Protein 2OC6 (pdb70)

Structure (mmCIF, N/CA/C/O backbone):
data_2OC6
#
_entry.id   2OC6
#
_cell.length_a   48.782
_cell.length_b   46.903
_cell.length_c   64.568
_cell.angle_alpha   90.000
_cell.angle_beta   110.050
_cell.angle_gamma   90.000
#
_symmetry.space_group_name_H-M   'P 1 2 1'
#
loop_
_entity.id
_entity.type
_entity.pdbx_description
1 polymer 'YdhG protein'
2 non-polymer 'SULFATE ION'
3 non-polymer 'ACETATE ION'
4 non-polymer GLYCEROL
5 water water
#
loop_
_atom_site.group_PDB
_atom_site.id
_atom_site.type_symbol
_atom_site.label_atom_id
_atom_site.label_alt_id
_atom_site.label_comp_id
_atom_site.label_asym_id
_atom_site.label_entity_id
_atom_site.label_seq_id
_atom_site.pdbx_PDB_ins_code
_atom_site.Cartn_x
_atom_site.Cartn_y
_atom_site.Cartn_z
_atom_site.occupancy
_atom_site.B_iso_or_equiv
_atom_site.auth_seq_id
_atom_site.auth_comp_id
_atom_site.auth_asym_id
_atom_site.auth_atom_id
_atom_site.pdbx_PDB_model_num
ATOM 1 N N . GLY A 1 1 ? 22.926 25.065 27.181 1.00 43.25 0 GLY A N 1
ATOM 2 C CA . GLY A 1 1 ? 23.992 25.275 26.163 1.00 43.15 0 GLY A CA 1
ATOM 3 C C . GLY A 1 1 ? 24.519 23.968 25.599 1.00 41.87 0 GLY A C 1
ATOM 4 O O . GLY A 1 1 ? 23.935 22.899 25.808 1.00 38.72 0 GLY A O 1
ATOM 13 N N . ASP A 1 3 ? 26.943 22.086 26.430 1.00 37.70 2 ASP A N 1
ATOM 14 C CA . ASP A 1 3 ? 27.318 21.075 27.427 1.00 38.80 2 ASP A CA 1
ATOM 15 C C . ASP A 1 3 ? 26.210 20.043 27.638 1.00 37.32 2 ASP A C 1
ATOM 16 O O . ASP A 1 3 ? 26.493 18.889 27.971 1.00 35.05 2 ASP A O 1
ATOM 18 N N . VAL A 1 4 ? 24.957 20.460 27.437 1.00 36.89 3 VAL A N 1
ATOM 19 C CA . VAL A 1 4 ? 23.821 19.530 27.450 1.00 36.63 3 VAL A CA 1
ATOM 20 C C . VAL A 1 4 ? 24.017 18.392 26.438 1.00 35.49 3 VAL A C 1
ATOM 21 O O 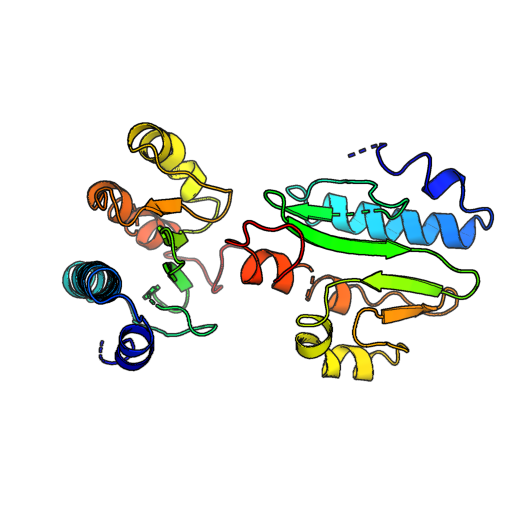. VAL A 1 4 ? 23.571 17.281 26.676 1.00 35.55 3 VAL A O 1
ATOM 25 N N . PHE A 1 5 ? 24.696 18.682 25.325 1.00 34.70 4 PHE A N 1
ATOM 26 C CA . PHE A 1 5 ? 24.874 17.725 24.230 1.00 33.81 4 PHE A CA 1
ATOM 27 C C . PHE A 1 5 ? 26.174 16.903 24.257 1.00 34.51 4 PHE A C 1
ATOM 28 O O . PHE A 1 5 ? 26.369 16.046 23.386 1.00 33.53 4 PHE A O 1
ATOM 36 N N . SER A 1 6 ? 27.051 17.156 25.225 1.00 35.39 5 SER A N 1
ATOM 37 C CA . SER A 1 6 ? 28.415 16.581 25.230 1.00 36.52 5 SER A CA 1
ATOM 38 C C . SER A 1 6 ? 28.469 15.062 25.289 1.00 37.25 5 SER A C 1
ATOM 39 O O . SER A 1 6 ? 29.201 14.427 24.524 1.00 36.96 5 SER A O 1
ATOM 42 N N . GLU A 1 7 ? 27.707 14.478 26.204 1.00 36.15 6 GLU A N 1
ATOM 43 C CA . GLU A 1 7 ? 27.686 13.023 26.333 1.00 37.26 6 GLU A CA 1
ATOM 44 C C . GLU A 1 7 ? 27.159 12.359 25.063 1.00 35.18 6 GLU A C 1
ATOM 45 O O . GLU A 1 7 ? 27.696 11.342 24.625 1.00 33.34 6 GLU A O 1
ATOM 51 N N . TYR A 1 8 ? 26.107 12.939 24.482 1.00 35.65 7 TYR A N 1
ATOM 52 C CA . TYR A 1 8 ? 25.525 12.430 23.237 1.00 35.25 7 TYR A CA 1
ATOM 53 C C . TYR A 1 8 ? 26.556 12.493 22.119 1.00 34.50 7 TYR A C 1
ATOM 54 O O . TYR A 1 8 ? 26.712 11.532 21.364 1.00 36.84 7 TYR A O 1
ATOM 63 N N . LEU A 1 9 ? 27.267 13.615 22.023 1.00 32.17 8 LEU A N 1
ATOM 64 C CA . LEU A 1 9 ? 28.276 13.786 20.985 1.00 32.14 8 LEU A CA 1
ATOM 65 C C . LEU A 1 9 ? 29.443 12.830 21.168 1.00 32.31 8 LEU A C 1
ATOM 66 O O . LEU A 1 9 ? 29.918 12.256 20.196 1.00 32.97 8 LEU A O 1
ATOM 71 N N . ALA A 1 10 ? 29.870 12.611 22.413 1.00 34.27 9 ALA A N 1
ATOM 72 C CA . ALA A 1 10 ? 30.946 11.631 22.687 1.00 34.75 9 ALA A CA 1
ATOM 73 C C . ALA A 1 10 ? 30.597 10.212 22.227 1.00 35.53 9 ALA A C 1
ATOM 74 O O . ALA A 1 10 ? 31.469 9.480 21.768 1.00 36.44 9 ALA A O 1
ATOM 76 N N . GLY A 1 11 ? 29.329 9.830 22.354 1.00 34.77 10 GLY A N 1
ATOM 77 C CA . GLY A 1 11 ? 28.876 8.502 21.954 1.00 34.34 10 GLY A CA 1
ATOM 78 C C . GLY A 1 11 ? 28.844 8.247 20.454 1.00 35.78 10 GLY A C 1
ATOM 79 O O . GLY A 1 11 ? 28.611 7.114 20.030 1.00 36.49 10 GLY A O 1
ATOM 80 N N . ILE A 1 12 ? 29.060 9.290 19.649 1.00 35.26 11 ILE A N 1
ATOM 81 C CA . ILE A 1 12 ? 29.131 9.145 18.194 1.00 36.10 11 ILE A CA 1
ATOM 82 C C . ILE A 1 12 ? 30.530 8.659 17.847 1.00 37.21 11 ILE A C 1
ATOM 83 O O . ILE A 1 12 ? 31.502 9.401 18.006 1.00 37.63 11 ILE A O 1
ATOM 88 N N . ALA A 1 13 ? 30.625 7.424 17.360 1.00 38.48 12 ALA A N 1
ATOM 89 C CA . ALA A 1 13 ? 31.928 6.791 17.112 1.00 39.09 12 ALA A CA 1
ATOM 90 C C . ALA A 1 13 ? 32.705 7.426 15.973 1.00 39.35 12 ALA A C 1
ATOM 91 O O . ALA A 1 13 ? 33.905 7.696 16.109 1.00 39.43 12 ALA A O 1
ATOM 93 N N . ASP A 1 14 ? 32.034 7.660 14.847 1.00 36.95 13 ASP A N 1
ATOM 94 C CA . ASP A 1 14 ? 32.709 8.169 13.676 1.00 35.52 13 ASP A CA 1
ATOM 95 C C . ASP A 1 14 ? 33.049 9.638 13.909 1.00 37.75 13 ASP A C 1
ATOM 96 O O . ASP A 1 14 ? 32.150 10.459 14.107 1.00 37.36 13 ASP A O 1
ATOM 101 N N . PRO A 1 15 ? 34.352 9.979 13.884 1.00 38.93 14 PRO A N 1
ATOM 102 C CA . PRO A 1 15 ? 34.791 11.327 14.258 1.00 38.32 14 PRO A CA 1
ATOM 103 C C . PRO A 1 15 ? 34.287 12.414 13.320 1.00 36.38 14 PRO A C 1
ATOM 104 O O . PRO A 1 15 ? 34.013 13.525 13.764 1.00 36.51 14 PRO A O 1
ATOM 108 N N . PHE A 1 16 ? 34.161 12.100 12.037 1.00 34.48 15 PHE A N 1
ATOM 109 C CA A PHE A 1 16 ? 33.613 13.086 11.076 0.50 34.27 15 PHE A CA 1
ATOM 110 C CA B PHE A 1 16 ? 33.661 13.036 11.069 0.50 34.17 15 PHE A CA 1
ATOM 111 C C . PHE A 1 16 ? 32.145 13.265 11.330 1.00 33.16 15 PHE A C 1
ATOM 112 O O . PHE A 1 16 ? 31.655 14.392 11.289 1.00 34.45 15 PHE A O 1
ATOM 127 N N . HIS A 1 17 ? 31.425 12.174 11.611 1.00 33.76 16 HIS A N 1
ATOM 128 C CA . HIS A 1 17 ? 30.000 12.264 11.970 1.00 32.42 16 HIS A CA 1
ATOM 129 C C . HIS A 1 17 ? 29.824 13.105 13.240 1.00 34.21 16 HIS A C 1
ATOM 130 O O . HIS A 1 17 ? 28.945 13.974 13.317 1.00 32.17 16 HIS A O 1
ATOM 137 N N . ARG A 1 18 ? 30.637 12.828 14.251 1.00 33.07 17 ARG A N 1
ATOM 138 C CA . ARG A 1 18 ? 30.608 13.614 15.474 1.00 33.98 17 ARG A CA 1
ATOM 139 C C . ARG A 1 18 ? 30.861 15.093 15.196 1.00 33.03 17 ARG A C 1
ATOM 140 O O . ARG A 1 18 ? 30.145 15.948 15.709 1.00 32.50 17 ARG A O 1
ATOM 148 N N . GLU A 1 19 ? 31.876 15.386 14.388 1.00 32.79 18 GLU A N 1
ATOM 149 C CA . GLU A 1 19 ? 32.251 16.760 14.070 1.00 33.52 18 GLU A CA 1
ATOM 150 C C . GLU A 1 19 ? 31.134 17.558 13.393 1.00 32.67 18 GLU A C 1
ATOM 151 O O . GLU A 1 19 ? 30.849 18.691 13.779 1.00 34.75 18 GLU A O 1
ATOM 154 N N . ARG A 1 20 ? 30.522 16.972 12.368 1.00 32.28 19 ARG A N 1
ATOM 155 C CA . ARG A 1 20 ? 29.417 17.635 11.679 1.00 33.44 19 ARG A CA 1
ATOM 156 C C . ARG A 1 20 ? 28.213 17.822 12.593 1.00 32.52 19 ARG A C 1
ATOM 157 O O . ARG A 1 20 ? 27.555 18.861 12.563 1.00 33.26 19 ARG A O 1
ATOM 165 N N . THR A 1 21 ? 27.883 16.786 13.341 1.00 31.38 20 THR A N 1
ATOM 166 C CA . THR A 1 21 ? 26.743 16.850 14.238 1.00 30.38 20 THR A CA 1
ATOM 167 C C . THR A 1 21 ? 26.983 17.959 15.243 1.00 31.34 20 THR A C 1
ATOM 168 O O . THR A 1 21 ? 26.093 18.779 15.496 1.00 29.03 20 THR A O 1
ATOM 172 N N . GLU A 1 22 ? 28.185 18.012 15.805 1.00 30.98 21 GLU A N 1
ATOM 173 C CA . GLU A 1 22 ? 28.517 19.113 16.716 1.00 32.23 21 GLU A CA 1
ATOM 174 C C . GLU A 1 22 ? 28.368 20.491 16.034 1.00 31.26 21 GLU A C 1
ATOM 175 O O . GLU A 1 22 ? 27.813 21.425 16.610 1.00 30.44 21 GLU A O 1
ATOM 181 N N . GLU A 1 23 ? 28.859 20.592 14.807 1.00 30.75 22 GLU A N 1
ATOM 182 C CA . GLU A 1 23 ? 28.807 21.825 14.040 1.00 31.53 22 GLU A CA 1
ATOM 183 C C . GLU A 1 23 ? 27.371 22.298 13.865 1.00 30.27 22 GLU A C 1
ATOM 184 O O . GLU A 1 23 ? 27.074 23.490 14.061 1.00 29.97 22 GLU A O 1
ATOM 190 N N . VAL A 1 24 ? 26.480 21.379 13.488 1.00 28.82 23 VAL A N 1
ATOM 191 C CA . VAL A 1 24 ? 25.080 21.742 13.193 1.00 28.81 23 VAL A CA 1
ATOM 192 C C . VAL A 1 24 ? 24.413 22.288 14.442 1.00 31.11 23 VAL A C 1
ATOM 193 O O . VAL A 1 24 ? 23.765 23.333 14.410 1.00 31.33 23 VAL A O 1
ATOM 197 N N . LEU A 1 25 ? 24.599 21.571 15.545 1.00 30.79 24 LEU A N 1
ATOM 198 C CA . LEU A 1 25 ? 23.995 21.912 16.839 1.00 30.98 24 LEU A CA 1
ATOM 199 C C . LEU A 1 25 ? 24.540 23.244 17.322 1.00 30.18 24 LEU A C 1
ATOM 200 O O . LEU A 1 25 ? 23.788 24.052 17.803 1.00 30.83 24 LEU A O 1
ATOM 205 N N . THR A 1 26 ? 25.853 23.452 17.200 1.00 29.68 25 THR A N 1
ATOM 206 C CA . THR A 1 26 ? 26.495 24.698 17.648 1.00 29.95 25 THR A CA 1
ATOM 207 C C . THR A 1 26 ? 26.005 25.877 16.793 1.00 30.85 25 THR A C 1
ATOM 208 O O . THR A 1 26 ? 25.740 26.972 17.293 1.00 30.11 25 THR A O 1
ATOM 212 N N . TRP A 1 27 ? 25.886 25.642 15.496 1.00 30.04 26 TRP A N 1
ATOM 213 C CA . TRP A 1 27 ? 25.358 26.651 14.582 1.00 30.28 26 TRP A CA 1
ATOM 214 C C . TRP A 1 27 ? 23.963 27.118 15.018 1.00 31.44 26 TRP A C 1
ATOM 215 O O . TRP A 1 27 ? 23.699 28.318 15.032 1.00 29.76 26 TRP A O 1
ATOM 226 N N . ILE A 1 28 ? 23.082 26.174 15.375 1.00 30.88 27 ILE A N 1
ATOM 227 C CA . ILE A 1 28 ? 21.724 26.516 15.816 1.00 31.53 27 ILE A CA 1
ATOM 228 C C . ILE A 1 28 ? 21.779 27.263 17.145 1.00 30.28 27 ILE A C 1
ATOM 229 O O . ILE A 1 28 ? 21.106 28.268 17.306 1.00 30.98 27 ILE A O 1
ATOM 234 N N . LYS A 1 29 ? 22.577 26.758 18.084 1.00 27.92 28 LYS A N 1
ATOM 235 C CA . LYS A 1 29 ? 22.796 27.422 19.383 1.00 28.66 28 LYS A CA 1
ATOM 236 C C . LYS A 1 29 ? 23.200 28.897 19.231 1.00 28.13 28 LYS A C 1
ATOM 237 O O . LYS A 1 29 ? 22.687 29.781 19.937 1.00 28.11 28 LYS A O 1
ATOM 240 N N . ASN A 1 30 ? 24.114 29.162 18.304 1.00 29.06 29 ASN A N 1
ATOM 241 C CA . ASN A 1 30 ? 24.643 30.504 18.129 1.00 30.02 29 ASN A CA 1
ATOM 242 C C . ASN A 1 30 ? 23.753 31.441 17.315 1.00 30.46 29 ASN A C 1
ATOM 243 O O . ASN A 1 30 ? 23.751 32.656 17.567 1.00 29.74 29 ASN A O 1
ATOM 248 N N . LYS A 1 31 ? 23.032 30.882 16.343 1.00 28.75 30 LYS A N 1
ATOM 249 C CA . LYS A 1 31 ? 22.124 31.649 15.498 1.00 31.79 30 LYS A CA 1
ATOM 250 C C . LYS A 1 31 ? 20.795 31.908 16.196 1.00 31.28 30 LYS A C 1
ATOM 251 O O . LYS A 1 31 ? 20.207 32.972 16.040 1.00 32.07 30 LYS A O 1
ATOM 257 N N . TYR A 1 32 ? 20.360 30.958 17.009 1.00 30.30 31 TYR A N 1
ATOM 258 C CA . TYR A 1 32 ? 19.084 31.086 17.726 1.00 28.98 31 TYR A CA 1
ATOM 259 C C . TYR A 1 32 ? 19.338 30.931 19.225 1.00 30.67 31 TYR A C 1
ATOM 260 O O . TYR A 1 32 ? 18.883 29.974 19.850 1.00 28.91 31 TYR A O 1
ATOM 269 N N . PRO A 1 33 ? 20.060 31.893 19.812 1.00 33.35 32 PRO A N 1
ATOM 270 C CA . PRO A 1 33 ? 20.505 31.748 21.199 1.00 33.04 32 PRO A CA 1
ATOM 271 C C . PRO A 1 33 ? 19.392 31.719 22.255 1.00 33.20 32 PRO A C 1
ATOM 272 O O . PRO A 1 33 ? 19.664 31.327 23.386 1.00 33.73 32 PRO A O 1
ATOM 276 N N . ASN A 1 34 ? 18.172 32.120 21.897 1.00 32.54 33 ASN A N 1
ATOM 277 C CA . ASN A 1 34 ? 17.036 32.019 22.811 1.00 33.97 33 ASN A CA 1
ATOM 278 C C . ASN A 1 34 ? 16.388 30.626 22.836 1.00 33.25 33 ASN A C 1
ATOM 279 O O . ASN A 1 34 ? 15.611 30.325 23.731 1.00 35.00 33 ASN A O 1
ATOM 284 N N . LEU A 1 35 ? 16.703 29.771 21.869 1.00 32.81 34 LEU A N 1
ATOM 285 C CA . LEU A 1 35 ? 16.226 28.404 21.919 1.00 31.82 34 LEU A CA 1
ATOM 286 C C . LEU A 1 35 ? 16.887 27.665 23.065 1.00 32.03 34 LEU A C 1
ATOM 287 O O . LEU A 1 35 ? 18.059 27.892 23.352 1.00 31.79 34 LEU A O 1
ATOM 292 N N . HIS A 1 36 ? 16.141 26.751 23.680 1.00 32.70 35 HIS A N 1
ATOM 293 C CA . HIS A 1 36 ? 16.633 25.962 24.811 1.00 33.12 35 HIS A CA 1
ATOM 294 C C . HIS A 1 36 ? 17.170 24.599 24.329 1.00 32.39 35 HIS A C 1
ATOM 295 O O . HIS A 1 36 ? 16.517 23.894 23.568 1.00 34.42 35 HIS A O 1
ATOM 302 N N . THR A 1 37 ? 18.357 24.230 24.786 1.00 31.46 36 THR A N 1
ATOM 303 C CA . THR A 1 37 ? 18.935 22.919 24.470 1.00 33.20 36 THR A CA 1
ATOM 304 C C . THR A 1 37 ? 18.420 21.847 25.446 1.00 33.04 36 THR A C 1
ATOM 305 O O . THR A 1 37 ? 18.430 22.053 26.665 1.00 30.16 36 THR A O 1
ATOM 309 N N . GLU A 1 38 ? 17.967 20.720 24.908 1.00 33.20 37 GLU A N 1
ATOM 310 C CA . GLU A 1 38 ? 17.474 19.598 25.705 1.00 35.14 37 GLU A CA 1
ATOM 311 C C . GLU A 1 38 ? 17.873 18.269 25.063 1.00 35.95 37 GLU A C 1
ATOM 312 O O . GLU A 1 38 ? 17.948 18.155 23.834 1.00 35.94 37 GLU A O 1
ATOM 318 N N . ILE A 1 39 ? 18.139 17.282 25.906 1.00 36.26 38 ILE A N 1
ATOM 319 C CA . ILE A 1 39 ? 18.221 15.892 25.491 1.00 36.21 38 ILE A CA 1
ATOM 320 C C . ILE A 1 39 ? 16.899 15.270 25.916 1.00 35.33 38 ILE A C 1
ATOM 321 O O . ILE A 1 39 ? 16.560 15.300 27.090 1.00 35.08 38 ILE A O 1
ATOM 326 N N . LYS A 1 40 ? 16.149 14.732 24.966 1.00 33.28 39 LYS A N 1
ATOM 327 C CA . LYS A 1 40 ? 14.891 14.054 25.261 1.00 37.93 39 LYS A CA 1
ATOM 328 C C . LYS A 1 40 ? 14.879 12.774 24.458 1.00 37.27 39 LYS A C 1
ATOM 329 O O . LYS A 1 40 ? 15.232 12.785 23.295 1.00 36.78 39 LYS A O 1
ATOM 335 N N . TRP A 1 41 ? 14.508 11.663 25.084 1.00 38.48 40 TRP A N 1
ATOM 336 C CA . TRP A 1 41 ? 14.583 10.358 24.428 1.00 39.33 40 TRP A CA 1
ATOM 337 C C . TRP A 1 41 ? 16.008 10.090 23.904 1.00 39.86 40 TRP A C 1
ATOM 338 O O . TRP A 1 41 ? 16.194 9.448 22.863 1.00 37.46 40 TRP A O 1
ATOM 349 N N . ASN A 1 42 ? 17.004 10.587 24.649 1.00 41.59 41 ASN A N 1
ATOM 350 C CA . ASN A 1 42 ? 18.425 10.494 24.292 1.00 41.62 41 ASN A CA 1
ATOM 351 C C . ASN A 1 42 ? 18.768 11.060 22.914 1.00 40.53 41 ASN A C 1
ATOM 352 O O . ASN A 1 42 ? 19.708 10.598 22.274 1.00 41.88 41 ASN A O 1
ATOM 357 N N . GLN A 1 43 ? 17.989 12.047 22.475 1.00 39.08 42 GLN A N 1
ATOM 358 C CA A GLN A 1 43 ? 18.185 12.749 21.200 0.50 39.72 42 GLN A CA 1
ATOM 359 C CA B GLN A 1 43 ? 18.251 12.730 21.219 0.50 38.67 42 GLN A CA 1
ATOM 360 C C . GLN A 1 43 ? 18.339 14.234 21.522 1.00 36.38 42 GLN A C 1
ATOM 361 O O . GLN A 1 43 ? 17.620 14.741 22.382 1.00 33.19 42 GLN A O 1
ATOM 372 N N . PRO A 1 44 ? 19.253 14.939 20.839 1.00 35.58 43 PRO A N 1
ATOM 373 C CA . PRO A 1 44 ? 19.325 16.387 21.017 1.00 32.98 43 PRO A CA 1
ATOM 374 C C . PRO A 1 44 ? 18.197 17.115 20.301 1.00 34.24 43 PRO A C 1
ATOM 375 O O . PRO A 1 44 ? 17.866 16.796 19.156 1.00 32.08 43 PRO A O 1
ATOM 387 N N . PHE A 1 46 ? 16.016 21.219 20.251 1.00 33.63 45 PHE A N 1
ATOM 388 C CA . PHE A 1 46 ? 15.821 22.590 20.703 1.00 32.38 45 PHE A CA 1
ATOM 389 C C . PHE A 1 46 ? 14.329 22.837 20.919 1.00 32.83 45 PHE A C 1
ATOM 390 O O . PHE A 1 46 ? 13.476 22.357 20.139 1.00 31.06 45 PHE A O 1
ATOM 398 N N . THR A 1 47 ? 14.044 23.562 21.992 1.00 32.06 46 THR A N 1
ATOM 399 C CA . THR A 1 47 ? 12.683 23.944 22.371 1.00 32.48 46 THR A CA 1
ATOM 400 C C . THR A 1 47 ? 12.571 25.475 22.552 1.00 32.93 46 THR A C 1
ATOM 401 O O . THR A 1 47 ? 13.578 26.170 22.728 1.00 32.09 46 THR A O 1
ATOM 405 N N . ASP A 1 48 ? 11.338 25.986 22.505 1.00 31.95 47 ASP A N 1
ATOM 406 C CA . ASP A 1 48 ? 11.055 27.398 22.711 1.00 29.89 47 ASP A CA 1
ATOM 407 C C . ASP A 1 48 ? 9.790 27.451 23.524 1.00 28.40 47 ASP A C 1
ATOM 408 O O . ASP A 1 48 ? 8.792 26.856 23.154 1.00 27.96 47 ASP A O 1
ATOM 413 N N . HIS A 1 49 ? 9.840 28.133 24.659 1.00 28.33 48 HIS A N 1
ATOM 414 C CA . HIS A 1 49 ? 8.736 28.186 25.619 1.00 28.58 48 HIS A CA 1
ATOM 415 C C . HIS A 1 49 ? 8.105 26.811 25.876 1.00 28.12 48 HIS A C 1
ATOM 416 O O . HIS A 1 49 ? 6.890 26.689 26.010 1.00 28.58 48 HIS A O 1
ATOM 423 N N . GLY A 1 50 ? 8.968 25.792 25.958 1.00 28.73 49 GLY A N 1
ATOM 424 C CA . GLY A 1 50 ? 8.563 24.407 26.214 1.00 30.32 49 GLY A CA 1
ATOM 425 C C . GLY A 1 50 ? 8.021 23.612 25.027 1.00 31.30 49 GLY A C 1
ATOM 426 O O . GLY A 1 50 ? 7.634 22.452 25.184 1.00 33.10 49 GLY A O 1
ATOM 427 N N . THR A 1 51 ? 7.969 24.221 23.849 1.00 29.84 50 THR A N 1
ATOM 428 C CA . THR A 1 51 ? 7.452 23.551 22.655 1.00 29.30 50 THR A CA 1
ATOM 429 C C . THR A 1 51 ? 8.599 23.091 21.763 1.00 29.45 50 THR A C 1
ATOM 430 O O . THR A 1 51 ? 9.656 23.735 21.669 1.00 30.29 50 THR A O 1
ATOM 434 N N . PHE A 1 52 ? 8.394 21.949 21.121 1.00 28.92 51 PHE A N 1
ATOM 435 C CA . PHE A 1 52 ? 9.411 21.384 20.236 1.00 29.88 51 PHE A CA 1
ATOM 436 C C . PHE A 1 52 ? 9.684 22.325 19.049 1.00 29.34 51 PHE A C 1
ATOM 437 O O . PHE A 1 52 ? 8.750 22.792 18.421 1.00 30.21 51 PHE A O 1
ATOM 445 N N . ILE A 1 53 ? 10.946 22.600 18.749 1.00 30.17 52 ILE A N 1
ATOM 446 C CA . ILE A 1 53 ? 11.300 23.356 17.528 1.00 29.50 52 ILE A CA 1
ATOM 447 C C . ILE A 1 53 ? 11.973 22.474 16.438 1.00 29.56 52 ILE A C 1
ATOM 448 O O . ILE A 1 53 ? 11.596 22.504 15.274 1.00 32.45 52 ILE A O 1
ATOM 453 N N . ILE A 1 54 ? 13.003 21.728 16.830 1.00 30.13 53 ILE A N 1
ATOM 454 C CA . ILE A 1 54 ? 13.748 20.882 15.924 1.00 30.77 53 ILE A CA 1
ATOM 455 C C . ILE A 1 54 ? 14.555 19.868 16.743 1.00 31.40 53 ILE A C 1
ATOM 456 O O . ILE A 1 54 ? 15.027 20.181 17.823 1.00 32.00 53 ILE A O 1
ATOM 461 N N . GLY A 1 55 ? 14.680 18.653 16.214 1.00 32.01 54 GLY A N 1
ATOM 462 C CA . GLY A 1 55 ? 15.417 17.572 16.867 1.00 31.95 54 GLY A CA 1
ATOM 463 C C . GLY A 1 55 ? 16.225 16.787 15.852 1.00 32.49 54 GLY A C 1
ATOM 464 O O . GLY A 1 55 ? 16.018 16.911 14.635 1.00 32.86 54 GLY A O 1
ATOM 465 N N . PHE A 1 56 ? 17.175 16.017 16.380 1.00 34.20 55 PHE A N 1
ATOM 466 C CA . PHE A 1 56 ? 18.191 15.328 15.561 1.00 34.69 55 PHE A CA 1
ATOM 467 C C . PHE A 1 56 ? 18.446 13.932 16.060 1.00 34.06 55 PHE A C 1
ATOM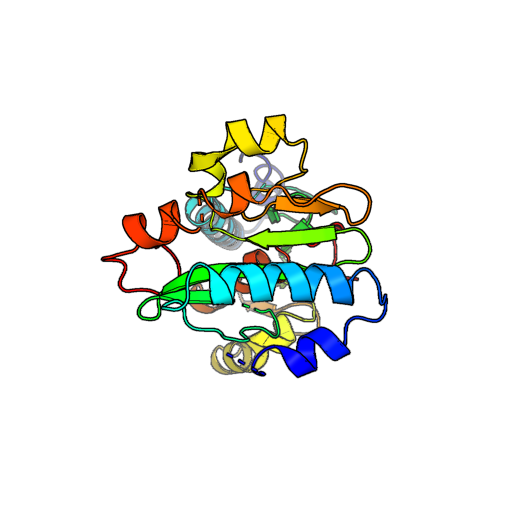 468 O O . PHE A 1 56 ? 18.267 13.641 17.235 1.00 34.61 55 PHE A O 1
ATOM 476 N N . SER A 1 57 ? 18.838 13.053 15.149 1.00 35.56 56 SER A N 1
ATOM 477 C CA . SER A 1 57 ? 19.427 11.774 15.530 1.00 35.25 56 SER A CA 1
ATOM 478 C C . SER A 1 57 ? 20.396 11.342 14.443 1.00 34.14 56 SER A C 1
ATOM 479 O O . SER A 1 57 ? 20.313 11.796 13.294 1.00 35.44 56 SER A O 1
ATOM 482 N N . VAL A 1 58 ? 21.305 10.459 14.822 1.00 35.30 57 VAL A N 1
ATOM 483 C CA . VAL A 1 58 ? 22.335 10.008 13.912 1.00 35.60 57 VAL A CA 1
ATOM 484 C C . VAL A 1 58 ? 22.192 8.531 13.629 1.00 35.36 57 VAL A C 1
ATOM 485 O O . VAL A 1 58 ? 21.831 7.742 14.520 1.00 34.59 57 VAL A O 1
ATOM 489 N N . SER A 1 59 ? 22.415 8.177 12.370 1.00 32.86 58 SER A N 1
ATOM 490 C CA . SER A 1 59 ? 22.491 6.801 11.906 1.00 34.25 58 SER A CA 1
ATOM 491 C C . SER A 1 59 ? 23.840 6.592 11.204 1.00 33.95 58 SER A C 1
ATOM 492 O O . SER A 1 59 ? 24.606 7.551 11.022 1.00 35.92 58 SER A O 1
ATOM 495 N N . LYS A 1 60 ? 24.138 5.363 10.807 1.00 33.07 59 LYS A N 1
ATOM 496 C CA . LYS A 1 60 ? 25.358 5.099 10.047 1.00 32.87 59 LYS A CA 1
ATOM 497 C C . LYS A 1 60 ? 25.404 5.922 8.761 1.00 32.82 59 LYS A C 1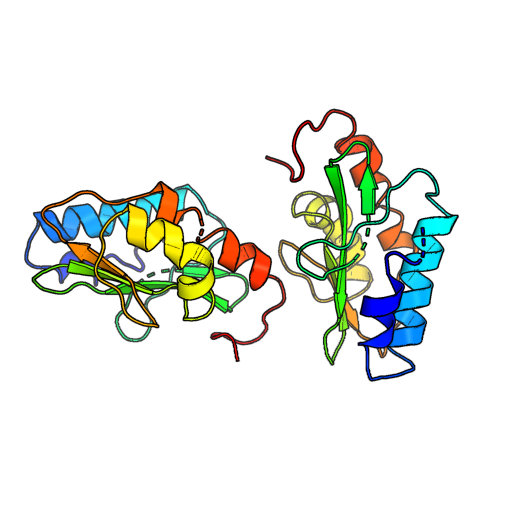
ATOM 498 O O . LYS A 1 60 ? 26.468 6.361 8.381 1.00 34.18 59 LYS A O 1
ATOM 500 N N . LYS A 1 61 ? 24.267 6.123 8.091 1.00 32.37 60 LYS A N 1
ATOM 501 C CA . LYS A 1 61 ? 24.278 6.776 6.772 1.00 35.89 60 LYS A CA 1
ATOM 502 C C . LYS A 1 61 ? 23.858 8.243 6.773 1.00 31.93 60 LYS A C 1
ATOM 503 O O . LYS A 1 61 ? 24.126 8.939 5.808 1.00 32.69 60 LYS A O 1
ATOM 507 N N . HIS A 1 62 ? 23.226 8.733 7.835 1.00 30.98 61 HIS A N 1
ATOM 508 C CA . HIS A 1 62 ? 22.745 10.108 7.803 1.00 29.49 61 HIS A CA 1
ATOM 509 C C . HIS A 1 62 ? 22.535 10.738 9.185 1.00 29.46 61 HIS A C 1
ATOM 510 O O . HIS A 1 62 ? 22.527 10.062 10.223 1.00 29.76 61 HIS A O 1
ATOM 517 N N . LEU A 1 63 ? 22.379 12.057 9.148 1.00 31.26 62 LEU A N 1
ATOM 518 C CA . LEU A 1 63 ? 21.864 12.836 10.251 1.00 32.03 62 LEU A CA 1
ATOM 519 C C . LEU A 1 63 ? 20.379 13.017 9.906 1.00 32.20 62 LEU A C 1
ATOM 520 O O . LEU A 1 63 ? 20.043 13.493 8.808 1.00 29.00 62 LEU A O 1
ATOM 525 N N . ALA A 1 64 ? 19.508 12.628 10.829 1.00 31.27 63 ALA A N 1
ATOM 526 C CA . ALA A 1 64 ? 18.057 12.793 10.657 1.00 31.39 63 ALA A CA 1
ATOM 527 C C . ALA A 1 64 ? 17.622 14.074 11.365 1.00 31.39 63 ALA A C 1
ATOM 528 O O . ALA A 1 64 ? 18.040 14.341 12.489 1.00 34.01 63 ALA A O 1
ATOM 530 N N . VAL A 1 65 ? 16.803 14.862 10.681 1.00 30.75 64 VAL A N 1
ATOM 531 C CA . VAL A 1 65 ? 16.340 16.170 11.167 1.00 31.06 64 VAL A CA 1
ATOM 532 C C . VAL A 1 65 ? 14.818 16.170 11.189 1.00 29.89 64 VAL A C 1
ATOM 533 O O . VAL A 1 65 ? 14.178 15.935 10.171 1.00 32.37 64 VAL A O 1
ATOM 537 N N . ALA A 1 66 ? 14.234 16.495 12.331 1.00 30.93 65 ALA A N 1
ATOM 538 C CA . ALA A 1 66 ? 12.803 16.302 12.570 1.00 30.22 65 ALA A CA 1
ATOM 539 C C . ALA A 1 66 ? 12.226 17.674 12.914 1.00 31.53 65 ALA A C 1
ATOM 540 O O . ALA A 1 66 ? 12.591 18.232 13.938 1.00 32.57 65 ALA A O 1
ATOM 542 N N . PRO A 1 67 ? 11.420 18.267 12.019 1.00 33.14 66 PRO A N 1
ATOM 543 C CA . PRO A 1 67 ? 10.778 19.557 12.267 1.00 31.23 66 PRO A CA 1
ATOM 544 C C . PRO A 1 67 ? 9.242 19.531 12.455 1.00 30.72 66 PRO A C 1
ATOM 545 O O . PRO A 1 67 ? 8.625 20.595 12.550 1.00 31.86 66 PRO A O 1
ATOM 549 N N . GLU A 1 68 ? 8.686 18.323 12.581 1.00 30.47 67 GLU A N 1
ATOM 550 C CA . GLU A 1 68 ? 7.242 18.027 12.579 1.00 30.90 67 GLU A CA 1
ATOM 551 C C . GLU A 1 68 ? 6.674 18.027 11.178 1.00 29.68 67 GLU A C 1
ATOM 552 O O . GLU A 1 68 ? 7.195 18.689 10.290 1.00 31.24 67 GLU A O 1
ATOM 558 N N . LYS A 1 69 ? 5.583 17.277 11.026 1.00 30.01 68 LYS A N 1
ATOM 559 C CA . LYS A 1 69 ? 4.973 16.974 9.749 1.00 28.72 68 LYS A CA 1
ATOM 560 C C . LYS A 1 69 ? 4.532 18.196 8.986 1.00 29.92 68 LYS A C 1
ATOM 561 O O . LYS A 1 69 ? 4.793 18.309 7.789 1.00 31.48 68 LYS A O 1
ATOM 563 N N . VAL A 1 70 ? 3.846 19.107 9.670 1.00 30.54 69 VAL A N 1
ATOM 564 C CA A VAL A 1 70 ? 3.381 20.314 9.006 0.50 30.57 69 VAL A CA 1
ATOM 565 C CA B VAL A 1 70 ? 3.390 20.367 9.083 0.50 31.57 69 VAL A CA 1
ATOM 566 C C . VAL A 1 70 ? 4.563 21.117 8.438 1.00 30.93 69 VAL A C 1
ATOM 567 O O . VAL A 1 70 ? 4.432 21.769 7.394 1.00 31.54 69 VAL A O 1
ATOM 574 N N . THR A 1 71 ? 5.732 21.024 9.068 1.00 30.27 70 THR A N 1
ATOM 575 C CA . THR A 1 71 ? 6.894 21.790 8.600 1.00 30.81 70 THR A CA 1
ATOM 576 C C . THR A 1 71 ? 7.619 21.115 7.404 1.00 30.60 70 THR A C 1
ATOM 577 O O . THR A 1 71 ? 8.087 21.795 6.499 1.00 29.41 70 THR A O 1
ATOM 581 N N . ILE A 1 72 ? 7.678 19.788 7.408 1.00 29.14 71 ILE A N 1
ATOM 582 C CA . ILE A 1 72 ? 8.105 19.048 6.207 1.00 29.40 71 ILE A CA 1
ATOM 583 C C . ILE A 1 72 ? 7.250 19.476 5.010 1.00 31.24 71 ILE A C 1
ATOM 584 O O . ILE A 1 72 ? 7.776 19.781 3.946 1.00 29.37 71 ILE A O 1
ATOM 589 N N . ALA A 1 73 ? 5.932 19.483 5.197 1.00 32.17 72 ALA A N 1
ATOM 590 C CA . ALA A 1 73 ? 4.999 19.896 4.144 1.00 33.18 72 ALA A CA 1
ATOM 591 C C . ALA A 1 73 ? 5.259 21.321 3.669 1.00 32.89 72 ALA A C 1
ATOM 592 O O . ALA A 1 73 ? 5.301 21.577 2.458 1.00 32.23 72 ALA A O 1
ATOM 594 N N . HIS A 1 74 ? 5.445 22.225 4.635 1.00 32.74 73 HIS A N 1
ATOM 595 C CA . HIS A 1 74 ? 5.738 23.633 4.373 1.00 34.64 73 HIS A CA 1
ATOM 596 C C . HIS A 1 74 ? 6.945 23.854 3.466 1.00 32.98 73 HIS A C 1
ATOM 597 O O . HIS A 1 74 ? 6.908 24.719 2.605 1.00 36.70 73 HIS A O 1
ATOM 604 N N . VAL A 1 75 ? 8.007 23.069 3.649 1.00 31.54 74 VAL A N 1
ATOM 605 C CA . VAL A 1 75 ? 9.242 23.242 2.887 1.00 30.22 74 VAL A CA 1
ATOM 606 C C . VAL A 1 75 ? 9.524 22.093 1.924 1.00 32.77 74 VAL A C 1
ATOM 607 O O . VAL A 1 75 ? 10.686 21.881 1.555 1.00 31.70 74 VAL A O 1
ATOM 611 N N . GLU A 1 76 ? 8.473 21.391 1.466 1.00 31.50 75 GLU A N 1
ATOM 612 C CA . GLU A 1 76 ? 8.647 20.125 0.748 1.00 29.32 75 GLU A CA 1
ATOM 613 C C . GLU A 1 76 ? 9.391 20.300 -0.551 1.00 28.38 75 GLU A C 1
ATOM 614 O O . GLU A 1 76 ? 10.305 19.535 -0.859 1.00 27.23 75 GLU A O 1
ATOM 620 N N . ASP A 1 77 ? 9.003 21.316 -1.312 1.00 30.38 76 ASP A N 1
ATOM 621 C CA . ASP A 1 77 ? 9.683 21.638 -2.567 1.00 33.80 76 ASP A CA 1
ATOM 622 C C . ASP A 1 77 ? 11.188 21.859 -2.384 1.00 32.48 76 ASP A C 1
ATOM 623 O O . ASP A 1 77 ? 11.980 21.416 -3.210 1.00 33.73 76 ASP A O 1
ATOM 628 N N . ASP A 1 78 ? 11.563 22.531 -1.299 1.00 32.56 77 ASP A N 1
ATOM 629 C CA . ASP A 1 78 ? 12.978 22.772 -0.960 1.00 33.56 77 ASP A CA 1
ATOM 630 C C . ASP A 1 78 ? 13.716 21.477 -0.609 1.00 33.05 77 ASP A C 1
ATOM 631 O O . ASP A 1 78 ? 14.892 21.320 -0.957 1.00 32.62 77 ASP A O 1
ATOM 636 N N . ILE A 1 79 ? 13.020 20.545 0.057 1.00 30.72 78 ILE A N 1
ATOM 637 C CA . ILE A 1 79 ? 13.592 19.229 0.346 1.00 29.08 78 ILE A CA 1
ATOM 638 C C . ILE A 1 79 ? 13.854 18.465 -0.968 1.00 29.18 78 ILE A C 1
ATOM 639 O O . ILE A 1 79 ? 14.937 17.931 -1.177 1.00 29.24 78 ILE A O 1
ATOM 644 N N . VAL A 1 80 ? 12.875 18.429 -1.867 1.00 31.28 79 VAL A N 1
ATOM 645 C CA . VAL A 1 80 ? 13.029 17.700 -3.127 1.00 32.31 79 VAL A CA 1
ATOM 646 C C . VAL A 1 80 ? 14.193 18.241 -3.969 1.00 34.02 79 VAL A C 1
ATOM 647 O O . VAL A 1 80 ? 14.922 17.471 -4.601 1.00 34.56 79 VAL A O 1
ATOM 651 N N . LYS A 1 81 ? 14.361 19.558 -3.954 1.00 34.96 80 LYS A N 1
ATOM 652 C CA . LYS A 1 81 ? 15.439 20.214 -4.692 1.00 36.60 80 LYS A CA 1
ATOM 653 C C . LYS A 1 81 ? 16.778 19.886 -4.079 1.00 35.39 80 LYS A C 1
ATOM 654 O O . LYS A 1 81 ? 17.765 19.683 -4.807 1.00 36.64 80 LYS A O 1
ATOM 658 N N . ALA A 1 82 ? 16.830 19.833 -2.748 1.00 32.30 81 ALA A N 1
ATOM 659 C CA . ALA A 1 82 ? 18.071 19.452 -2.077 1.00 31.75 81 ALA A CA 1
ATOM 660 C C . ALA A 1 82 ? 18.386 17.976 -2.295 1.00 31.57 81 ALA A C 1
ATOM 661 O O . ALA A 1 82 ? 19.525 17.553 -2.115 1.00 32.92 81 ALA A O 1
ATOM 663 N N . GLY A 1 83 ? 17.375 17.185 -2.666 1.00 29.65 82 GLY A N 1
ATOM 664 C CA . GLY A 1 83 ? 17.569 15.774 -2.943 1.00 27.84 82 GLY A CA 1
ATOM 665 C C . GLY A 1 83 ? 17.427 14.868 -1.724 1.00 27.08 82 GLY A C 1
ATOM 666 O O . GLY A 1 83 ? 17.527 13.653 -1.842 1.00 28.32 82 GLY A O 1
ATOM 667 N N . TYR A 1 84 ? 17.163 15.423 -0.548 1.00 28.80 83 TYR A N 1
ATOM 668 C CA . TYR A 1 84 ? 17.143 14.579 0.637 1.00 26.65 83 TYR A CA 1
ATOM 669 C C . TYR A 1 84 ? 15.975 13.604 0.633 1.00 27.54 83 TYR A C 1
ATOM 670 O O . TYR A 1 84 ? 14.852 13.976 0.291 1.00 26.85 83 TYR A O 1
ATOM 679 N N . ASP A 1 85 ? 16.243 12.367 1.057 1.00 28.79 84 ASP A N 1
ATOM 680 C CA A ASP A 1 85 ? 15.185 11.408 1.330 0.50 29.76 84 ASP A CA 1
ATOM 681 C CA B ASP A 1 85 ? 15.176 11.402 1.330 0.50 29.51 84 ASP A CA 1
ATOM 682 C C . ASP A 1 85 ? 14.462 11.931 2.566 1.00 30.18 84 ASP A C 1
ATOM 683 O O . ASP A 1 85 ? 15.110 12.437 3.495 1.00 30.74 84 ASP A O 1
ATOM 692 N N . TYR A 1 86 ? 13.137 11.835 2.564 1.00 29.33 85 TYR A N 1
ATOM 693 C CA . TYR A 1 86 ? 12.326 12.297 3.679 1.00 28.50 85 TYR A CA 1
ATOM 694 C C . TYR A 1 86 ? 11.073 11.435 3.855 1.00 28.07 85 TYR A C 1
ATOM 695 O O . TYR A 1 86 ? 10.659 10.703 2.943 1.00 27.97 85 TYR A O 1
ATOM 704 N N . THR A 1 87 ? 10.502 11.544 5.040 1.00 28.05 86 THR A N 1
ATOM 705 C CA . THR A 1 87 ? 9.264 10.916 5.398 1.00 29.74 86 THR A CA 1
ATOM 706 C C . THR A 1 87 ? 8.342 12.041 5.836 1.00 30.17 86 THR A C 1
ATOM 707 O O . THR A 1 87 ? 8.648 13.219 5.666 1.00 29.63 86 THR A O 1
ATOM 711 N N . GLU A 1 88 ? 7.228 11.669 6.455 1.00 30.06 87 GLU A N 1
ATOM 712 C CA . GLU A 1 88 ? 6.313 12.620 7.007 1.00 32.59 87 GLU A CA 1
ATOM 713 C C . GLU A 1 88 ? 6.921 13.406 8.170 1.00 31.21 87 GLU A C 1
ATOM 714 O O . GLU A 1 88 ? 6.498 14.533 8.420 1.00 33.47 87 GLU A O 1
ATOM 720 N N . GLN A 1 89 ? 7.890 12.809 8.875 1.00 29.58 88 GLN A N 1
ATOM 721 C CA . GLN A 1 89 ? 8.423 13.365 10.116 1.00 30.55 88 GLN A CA 1
ATOM 722 C C . GLN A 1 89 ? 9.825 13.919 10.000 1.00 30.07 88 GLN A C 1
ATOM 723 O O . GLN A 1 89 ? 10.232 14.719 10.832 1.00 29.34 88 GLN A O 1
ATOM 729 N N . LEU A 1 90 ? 10.613 13.449 9.047 1.00 30.31 89 LEU A N 1
ATOM 730 C CA . LEU A 1 90 ? 11.993 13.889 9.022 1.00 31.92 89 LEU A CA 1
ATOM 731 C C . LEU A 1 90 ? 12.678 13.887 7.679 1.00 31.20 89 LEU A C 1
ATOM 732 O O . LEU A 1 90 ? 12.213 13.246 6.727 1.00 28.52 89 LEU A O 1
ATOM 737 N N . ILE A 1 91 ? 13.813 14.598 7.643 1.00 29.24 90 ILE A N 1
ATOM 738 C CA . ILE A 1 91 ? 14.703 14.573 6.475 1.00 28.24 90 ILE A CA 1
ATOM 739 C C . ILE A 1 91 ? 15.981 13.839 6.848 1.00 31.12 90 ILE A C 1
ATOM 740 O O . ILE A 1 91 ? 16.429 13.856 8.011 1.00 31.09 90 ILE A O 1
ATOM 745 N N . ARG A 1 92 ? 16.574 13.196 5.845 1.00 27.90 91 ARG A N 1
ATOM 746 C CA . ARG A 1 92 ? 17.812 12.457 5.996 1.00 29.39 91 ARG A CA 1
ATOM 747 C C . ARG A 1 92 ? 18.908 13.158 5.184 1.00 30.41 91 ARG A C 1
ATOM 748 O O . ARG A 1 92 ? 18.831 13.258 3.940 1.00 30.54 91 ARG A O 1
ATOM 756 N N . ILE A 1 93 ? 19.904 13.641 5.916 1.00 29.72 92 ILE A N 1
ATOM 757 C CA . ILE A 1 93 ? 21.068 14.347 5.378 1.00 29.06 92 ILE A CA 1
ATOM 758 C C . ILE A 1 93 ? 22.251 13.390 5.399 1.00 29.65 92 ILE A C 1
ATOM 759 O O . ILE A 1 93 ? 22.839 13.124 6.460 1.00 28.14 92 ILE A O 1
ATOM 764 N N . PRO A 1 94 ? 22.599 12.833 4.229 1.00 29.33 93 PRO A N 1
ATOM 765 C CA . PRO A 1 94 ? 23.707 11.883 4.188 1.00 30.07 93 PRO A CA 1
ATOM 766 C C . PRO A 1 94 ? 24.996 12.524 4.639 1.00 28.66 93 PRO A C 1
ATOM 767 O O . PRO A 1 94 ? 25.222 13.704 4.339 1.00 26.74 93 PRO A O 1
ATOM 771 N N . TRP A 1 95 ? 25.854 11.743 5.300 1.00 29.39 94 TRP A N 1
ATOM 772 C CA . TRP A 1 95 ? 27.201 12.212 5.716 1.00 29.55 94 TRP A CA 1
ATOM 773 C C . TRP A 1 95 ? 28.102 12.524 4.527 1.00 28.83 94 TRP A C 1
ATOM 774 O O . TRP A 1 95 ? 29.085 13.270 4.661 1.00 28.94 94 TRP A O 1
ATOM 785 N N . ASN A 1 96 ? 27.820 11.900 3.378 1.00 28.68 95 ASN A N 1
ATOM 786 C CA . ASN A 1 96 ? 28.631 12.094 2.166 1.00 27.99 95 ASN A CA 1
ATOM 787 C C . ASN A 1 96 ? 28.094 13.168 1.158 1.00 24.93 95 ASN A C 1
ATOM 788 O O . ASN A 1 96 ? 28.466 13.172 -0.039 1.00 25.64 95 ASN A O 1
ATOM 793 N N . GLY A 1 97 ? 27.222 14.043 1.659 1.00 26.47 96 GLY A N 1
ATOM 794 C CA . GLY A 1 97 ? 26.806 15.260 0.957 1.00 27.52 96 GLY A CA 1
ATOM 795 C C . GLY A 1 97 ? 26.618 16.388 1.959 1.00 29.36 96 GLY A C 1
ATOM 796 O O . GLY A 1 97 ? 26.740 16.158 3.157 1.00 30.51 96 GLY A O 1
ATOM 797 N N . PRO A 1 98 ? 26.361 17.611 1.475 1.00 28.09 97 PRO A N 1
ATOM 798 C CA . PRO A 1 98 ? 26.308 18.763 2.377 1.00 28.73 97 PRO A CA 1
ATOM 799 C C . PRO A 1 98 ? 25.053 18.915 3.222 1.00 28.77 97 PRO A C 1
ATOM 800 O O . PRO A 1 98 ? 23.997 18.322 2.922 1.00 27.97 97 PRO A O 1
ATOM 804 N N . VAL A 1 99 ? 25.199 19.715 4.276 1.00 28.97 98 VAL A N 1
ATOM 805 C CA . VAL A 1 99 ? 24.083 20.230 5.072 1.00 30.50 98 VAL A CA 1
ATOM 806 C C . VAL A 1 99 ? 23.549 21.490 4.390 1.00 31.18 98 VAL A C 1
ATOM 807 O O . VAL A 1 99 ? 24.303 22.461 4.122 1.00 30.38 98 VAL A O 1
ATOM 811 N N . ASP A 1 100 ? 22.265 21.455 4.083 1.00 30.32 99 ASP A N 1
ATOM 812 C CA . ASP A 1 100 ? 21.563 22.614 3.571 1.00 29.71 99 ASP A CA 1
ATOM 813 C C . ASP A 1 100 ? 21.113 23.511 4.730 1.00 28.43 99 ASP A C 1
ATOM 814 O O . ASP A 1 100 ? 20.015 23.350 5.276 1.00 28.86 99 ASP A O 1
ATOM 819 N N . TYR A 1 101 ? 21.975 24.455 5.102 1.00 29.38 100 TYR A N 1
ATOM 820 C CA . TYR A 1 101 ? 21.678 25.353 6.241 1.00 30.40 100 TYR A CA 1
ATOM 821 C C . TYR A 1 101 ? 20.527 26.299 5.949 1.00 30.48 100 TYR A C 1
ATOM 822 O O . TYR A 1 101 ? 19.807 26.697 6.860 1.00 32.95 100 TYR A O 1
ATOM 831 N N . THR A 1 102 ? 20.333 26.647 4.689 1.00 29.17 101 THR A N 1
ATOM 832 C CA . THR A 1 102 ? 19.200 27.478 4.314 1.00 30.61 101 THR A CA 1
ATOM 833 C C . THR A 1 102 ? 17.887 26.770 4.655 1.00 30.76 101 THR A C 1
ATOM 834 O O . THR A 1 102 ? 16.959 27.366 5.221 1.00 29.12 101 THR A O 1
ATOM 838 N N . LEU A 1 103 ? 17.831 25.486 4.335 1.00 31.91 102 LEU A N 1
ATOM 839 C CA . LEU A 1 103 ? 16.660 24.673 4.630 1.00 32.06 102 LEU A CA 1
ATOM 840 C C . LEU A 1 103 ? 16.423 24.589 6.132 1.00 31.15 102 LEU A C 1
ATOM 841 O O . LEU A 1 103 ? 15.287 24.749 6.581 1.00 30.37 102 LEU A O 1
ATOM 846 N N . LEU A 1 104 ? 17.481 24.348 6.906 1.00 31.62 103 LEU A N 1
ATOM 847 C CA . LEU A 1 104 ? 17.346 24.321 8.353 1.00 30.63 103 LEU A CA 1
ATOM 848 C C . LEU A 1 104 ? 16.819 25.650 8.925 1.00 30.77 103 LEU A C 1
ATOM 849 O O . LEU A 1 104 ? 15.989 25.656 9.841 1.00 31.80 103 LEU A O 1
ATOM 854 N N . GLU A 1 105 ? 17.322 26.771 8.406 1.00 32.45 104 GLU A N 1
ATOM 855 C CA . GLU A 1 105 ? 16.863 28.103 8.829 1.00 30.76 104 GLU A CA 1
ATOM 856 C C . GLU A 1 105 ? 15.381 28.246 8.625 1.00 31.45 104 GLU A C 1
ATOM 857 O O . GLU A 1 105 ? 14.656 28.708 9.511 1.00 31.19 104 GLU A O 1
ATOM 863 N N . LYS A 1 106 ? 14.930 27.886 7.428 1.00 28.63 105 LYS A N 1
ATOM 864 C CA . LYS A 1 106 ? 13.519 27.997 7.075 1.00 33.02 105 LYS A CA 1
ATOM 865 C C . LYS A 1 106 ? 12.639 27.186 8.021 1.00 31.00 105 LYS A C 1
ATOM 866 O O . LYS A 1 106 ? 11.576 27.660 8.440 1.00 30.58 105 LYS A O 1
ATOM 880 N N . ILE A 1 108 ? 13.425 26.060 11.148 1.00 29.90 107 ILE A N 1
ATOM 881 C CA . ILE A 1 108 ? 13.499 26.565 12.518 1.00 29.89 107 ILE A CA 1
ATOM 882 C C . ILE A 1 108 ? 12.665 27.840 12.672 1.00 30.00 107 ILE A C 1
ATOM 883 O O . ILE A 1 108 ? 11.899 27.980 13.627 1.00 29.56 107 ILE A O 1
ATOM 888 N N . GLU A 1 109 ? 12.843 28.764 11.728 1.00 27.84 108 GLU A N 1
ATOM 889 C CA . GLU A 1 109 ? 12.170 30.047 11.764 1.00 29.80 108 GLU A CA 1
ATOM 890 C C . GLU A 1 109 ? 10.657 29.903 11.543 1.00 29.50 108 GLU A C 1
ATOM 891 O O . GLU A 1 109 ? 9.860 30.611 12.150 1.00 28.05 108 GLU A O 1
ATOM 897 N N . PHE A 1 110 ? 10.257 28.959 10.704 1.00 30.29 109 PHE A N 1
ATOM 898 C CA . PHE A 1 110 ? 8.838 28.682 10.550 1.00 30.57 109 PHE A CA 1
ATOM 899 C C . PHE A 1 110 ? 8.261 28.166 11.880 1.00 30.63 109 PHE A C 1
ATOM 900 O O . PHE A 1 110 ? 7.253 28.680 12.358 1.00 31.06 109 PHE A O 1
ATOM 908 N N . ASN A 1 111 ? 8.940 27.212 12.515 1.00 27.64 110 ASN A N 1
ATOM 909 C CA . ASN A 1 111 ? 8.447 26.655 13.757 1.00 28.43 110 ASN A CA 1
ATOM 910 C C . ASN A 1 111 ? 8.405 27.669 14.897 1.00 28.17 110 ASN A C 1
ATOM 911 O O . ASN A 1 111 ? 7.434 27.705 15.647 1.00 28.37 110 ASN A O 1
ATOM 916 N N . ILE A 1 112 ? 9.404 28.546 14.989 1.00 26.22 111 ILE A N 1
ATOM 917 C CA . ILE A 1 112 ? 9.388 29.588 16.038 1.00 26.89 111 ILE A CA 1
ATOM 918 C C . ILE A 1 112 ? 8.133 30.480 15.930 1.00 27.14 111 ILE A C 1
ATOM 919 O O . ILE A 1 112 ? 7.479 30.794 16.921 1.00 26.90 111 ILE A O 1
ATOM 924 N N . LEU A 1 113 ? 7.820 30.903 14.716 1.00 28.67 112 LEU A N 1
ATOM 925 C CA . LEU A 1 113 ? 6.697 31.790 14.467 1.00 30.26 112 LEU A CA 1
ATOM 926 C C . LEU A 1 113 ? 5.377 31.039 14.598 1.00 29.49 112 LEU A C 1
ATOM 927 O O . LEU A 1 113 ? 4.459 31.472 15.299 1.00 29.27 112 LEU A O 1
ATOM 932 N N . ASP A 1 114 ? 5.290 29.918 13.891 1.00 28.95 113 ASP A N 1
ATOM 933 C CA . ASP A 1 114 ? 4.048 29.155 13.798 1.00 29.90 113 ASP A CA 1
ATOM 934 C C . ASP A 1 114 ? 3.646 28.519 15.139 1.00 30.66 113 ASP A C 1
ATOM 935 O O . ASP A 1 114 ? 2.464 28.256 15.363 1.00 30.05 113 ASP A O 1
ATOM 940 N N . LYS A 1 115 ? 4.618 28.255 16.018 1.00 28.57 114 LYS A N 1
ATOM 941 C CA . LYS A 1 115 ? 4.337 27.631 17.303 1.00 27.85 114 LYS A CA 1
ATOM 942 C C . LYS A 1 115 ? 4.383 28.626 18.480 1.00 27.30 114 LYS A C 1
ATOM 943 O O . LYS A 1 115 ? 4.397 28.220 19.651 1.00 25.21 114 LYS A O 1
ATOM 949 N N . ALA A 1 116 ? 4.321 29.920 18.172 1.00 27.27 115 ALA A N 1
ATOM 950 C CA . ALA A 1 116 ? 4.388 30.970 19.188 1.00 27.04 115 ALA A CA 1
ATOM 951 C C . ALA A 1 116 ? 3.317 30.807 20.256 1.00 27.28 115 ALA A C 1
ATOM 952 O O . ALA A 1 116 ? 3.577 31.043 21.429 1.00 28.05 115 ALA A O 1
ATOM 954 N N . ASP A 1 117 ? 2.123 30.387 19.841 1.00 27.73 116 ASP A N 1
ATOM 955 C CA . ASP A 1 117 ? 0.980 30.226 20.743 1.00 27.00 116 ASP A CA 1
ATOM 956 C C . ASP A 1 117 ? 0.709 28.757 21.062 1.00 29.18 116 ASP A C 1
ATOM 957 O O . ASP A 1 117 ? -0.286 28.445 21.713 1.00 28.81 116 ASP A O 1
ATOM 962 N N . CYS A 1 118 ? 1.586 27.861 20.610 1.00 30.85 117 CYS A N 1
ATOM 963 C CA . CYS A 1 118 ? 1.411 26.444 20.879 1.00 32.78 117 CYS A CA 1
ATOM 964 C C . CYS A 1 118 ? 1.634 26.150 22.352 1.00 33.24 117 CYS A C 1
ATOM 965 O O . CYS A 1 118 ? 2.673 26.510 22.929 1.00 33.85 117 CYS A O 1
ATOM 968 N N . SER A 1 119 ? 0.647 25.487 22.948 1.00 34.02 118 SER A N 1
ATOM 969 C CA . SER A 1 119 ? 0.634 25.238 24.378 1.00 35.61 118 SER A CA 1
ATOM 970 C C . SER A 1 119 ? 1.109 23.840 24.763 1.00 36.16 118 SER A C 1
ATOM 971 O O . SER A 1 119 ? 1.190 23.523 25.949 1.00 37.86 118 SER A O 1
ATOM 974 N N . THR A 1 120 ? 1.392 23.007 23.768 1.00 36.33 119 THR A N 1
ATOM 975 C CA . THR A 1 120 ? 1.839 21.642 23.989 1.00 34.72 119 THR A CA 1
ATOM 976 C C . THR A 1 120 ? 3.225 21.464 23.397 1.00 34.32 119 THR A C 1
ATOM 977 O O . THR A 1 120 ? 3.675 22.315 22.633 1.00 32.78 119 THR A O 1
ATOM 981 N N . PHE A 1 121 ? 3.895 20.359 23.737 1.00 32.22 120 PHE A N 1
ATOM 982 C CA . PHE A 1 121 ? 5.226 20.055 23.201 1.00 32.47 120 PHE A CA 1
ATOM 983 C C . PHE A 1 121 ? 5.197 19.849 21.689 1.00 31.08 120 PHE A C 1
ATOM 984 O O . PHE A 1 121 ? 5.933 20.507 20.956 1.00 30.75 120 PHE A O 1
ATOM 992 N N . TRP A 1 122 ? 4.357 18.920 21.244 1.00 31.73 121 TRP A N 1
ATOM 993 C CA . TRP A 1 122 ? 4.142 18.675 19.829 1.00 33.91 121 TRP A CA 1
ATOM 994 C C . TRP A 1 122 ? 2.913 19.424 19.337 1.00 33.98 121 TRP A C 1
ATOM 995 O O . TRP A 1 122 ? 1.968 19.660 20.092 1.00 34.89 121 TRP A O 1
ATOM 1006 N N . ARG A 1 123 ? 2.882 19.731 18.041 1.00 35.87 122 ARG A N 1
ATOM 1007 C CA . ARG A 1 123 ? 1.642 20.216 17.447 1.00 37.65 122 ARG A CA 1
ATOM 1008 C C . ARG A 1 123 ? 0.573 19.160 17.654 1.00 40.44 122 ARG A C 1
ATOM 1009 O O . ARG A 1 123 ? 0.862 17.967 17.577 1.00 39.66 122 ARG A O 1
ATOM 1017 N N . LYS A 1 124 ? -0.648 19.619 17.928 1.00 44.92 123 LYS A N 1
ATOM 1018 C CA . LYS A 1 124 ? -1.765 18.742 18.278 1.00 48.32 123 LYS A CA 1
ATOM 1019 C C . LYS A 1 124 ? -2.615 18.476 17.049 1.00 50.59 123 LYS A C 1
ATOM 1020 O O . LYS A 1 124 ? -2.090 18.102 16.000 1.00 53.05 123 LYS A O 1
ATOM 1023 N N . GLY B 1 1 ? -6.592 0.763 2.731 1.00 40.51 0 GLY B N 1
ATOM 1024 C CA . GLY B 1 1 ? -7.701 1.122 3.652 1.00 40.05 0 GLY B CA 1
ATOM 1025 C C . GLY B 1 1 ? -8.278 -0.113 4.309 1.00 40.22 0 GLY B C 1
ATOM 1026 O O . GLY B 1 1 ? -7.636 -1.169 4.336 1.00 39.17 0 GLY B O 1
ATOM 1035 N N . ASP B 1 3 ? -10.575 -2.033 3.347 1.00 36.64 2 ASP B N 1
ATOM 1036 C CA . ASP B 1 3 ? -10.881 -3.093 2.384 1.00 37.36 2 ASP B CA 1
ATOM 1037 C C . ASP B 1 3 ? -9.801 -4.172 2.431 1.00 36.33 2 ASP B C 1
ATOM 1038 O O . ASP B 1 3 ? -10.086 -5.350 2.195 1.00 37.28 2 ASP B O 1
ATOM 1040 N N . VAL B 1 4 ? -8.582 -3.773 2.790 1.00 35.69 3 VAL B N 1
ATOM 1041 C CA . VAL B 1 4 ? -7.457 -4.706 2.913 1.00 35.46 3 VAL B CA 1
ATOM 1042 C C . VAL B 1 4 ? -7.739 -5.795 3.944 1.00 34.66 3 VAL B C 1
ATOM 1043 O O . VAL B 1 4 ? -7.241 -6.913 3.820 1.00 35.71 3 VAL B O 1
ATOM 1047 N N . PHE B 1 5 ? -8.536 -5.467 4.956 1.00 33.20 4 PHE B N 1
ATOM 1048 C CA . PHE B 1 5 ? -8.801 -6.384 6.046 1.00 32.90 4 PHE B CA 1
ATOM 1049 C C . PHE B 1 5 ? -10.093 -7.166 5.852 1.00 33.94 4 PHE B C 1
ATOM 1050 O O . PHE B 1 5 ? -10.404 -8.032 6.665 1.00 33.57 4 PHE B O 1
ATOM 1058 N N . SER B 1 6 ? -10.857 -6.856 4.803 1.00 35.34 5 SER B N 1
ATOM 1059 C CA . SER B 1 6 ? -12.212 -7.410 4.653 1.00 36.14 5 SER B CA 1
ATOM 1060 C C . SER B 1 6 ? -12.262 -8.941 4.666 1.00 35.87 5 SER B C 1
ATOM 1061 O O . SER B 1 6 ? -13.144 -9.527 5.312 1.00 36.56 5 SER B O 1
ATOM 1064 N N . GLU B 1 7 ? -11.334 -9.590 3.965 1.00 34.58 6 GLU B N 1
ATOM 1065 C CA A GLU B 1 7 ? -11.303 -11.058 3.912 0.50 34.32 6 GLU B CA 1
ATOM 1066 C CA B GLU B 1 7 ? -11.324 -11.047 3.911 0.50 34.69 6 GLU B CA 1
ATOM 1067 C C . GLU B 1 7 ? -10.940 -11.621 5.279 1.00 33.56 6 GLU B C 1
ATOM 1068 O O . GLU B 1 7 ? -11.556 -12.569 5.739 1.00 33.41 6 GLU B O 1
ATOM 1079 N N . TYR B 1 8 ? -9.936 -11.022 5.925 1.00 32.83 7 TYR B N 1
ATOM 1080 C CA . TYR B 1 8 ? -9.521 -11.423 7.271 1.00 33.41 7 TYR B CA 1
ATOM 1081 C C . TYR B 1 8 ? -10.704 -11.399 8.253 1.00 32.94 7 TYR B C 1
ATOM 1082 O O . TYR B 1 8 ? -10.975 -12.383 8.940 1.00 33.37 7 TYR B O 1
ATOM 1091 N N . LEU B 1 9 ? -11.407 -10.273 8.304 1.00 33.22 8 LEU B N 1
ATOM 1092 C CA . LEU B 1 9 ? -12.552 -10.133 9.203 1.00 32.69 8 LEU B CA 1
ATOM 1093 C C . LEU B 1 9 ? -13.659 -11.156 8.892 1.00 33.52 8 LEU B C 1
ATOM 1094 O O . LEU B 1 9 ? -14.210 -11.779 9.816 1.00 32.78 8 LEU B O 1
ATOM 1099 N N . ALA B 1 10 ? -13.976 -11.340 7.606 1.00 32.36 9 ALA B N 1
ATOM 1100 C CA . ALA B 1 10 ? -15.046 -12.276 7.201 1.00 32.48 9 ALA B CA 1
ATOM 1101 C C . ALA B 1 10 ? -14.716 -13.708 7.602 1.00 32.41 9 ALA B C 1
ATOM 1102 O O . ALA B 1 10 ? -15.609 -14.504 7.885 1.00 31.38 9 ALA B O 1
ATOM 1104 N N . GLY B 1 11 ? -13.426 -14.010 7.667 1.00 33.14 10 GLY B N 1
ATOM 1105 C CA . GLY B 1 11 ? -12.941 -15.279 8.188 1.00 33.72 10 GLY B CA 1
ATOM 1106 C C . GLY B 1 11 ? -13.191 -15.534 9.660 1.00 33.32 10 GLY B C 1
ATOM 1107 O O . GLY B 1 11 ? -13.174 -16.681 10.079 1.00 35.05 10 GLY B O 1
ATOM 1108 N N . ILE B 1 12 ? -13.429 -14.482 10.443 1.00 32.47 11 ILE B N 1
ATOM 1109 C CA . ILE B 1 12 ? -13.687 -14.626 11.870 1.00 32.30 11 ILE B CA 1
ATOM 1110 C C . ILE B 1 12 ? -15.133 -15.109 12.046 1.00 33.07 11 ILE B C 1
ATOM 1111 O O . ILE B 1 12 ? -16.073 -14.341 11.856 1.00 31.36 11 ILE B O 1
ATOM 1116 N N . ALA B 1 13 ? -15.292 -16.379 12.422 1.00 33.28 12 ALA B N 1
ATOM 1117 C CA . ALA B 1 13 ? -16.622 -17.017 12.526 1.00 32.60 12 ALA B CA 1
ATOM 1118 C C . ALA B 1 13 ? -17.518 -16.350 13.561 1.00 33.98 12 ALA B C 1
ATOM 1119 O O . ALA B 1 13 ? -18.713 -16.162 13.322 1.00 34.79 12 ALA B O 1
ATOM 1121 N N . ASP B 1 14 ? -16.935 -16.012 14.712 1.00 31.89 13 ASP B N 1
ATOM 1122 C CA . ASP B 1 14 ? -17.694 -15.443 15.813 1.00 32.30 13 ASP B CA 1
ATOM 1123 C C . ASP B 1 14 ? -17.959 -13.962 15.508 1.00 31.02 13 ASP B C 1
ATOM 1124 O O . ASP B 1 14 ? -17.021 -13.157 15.416 1.00 29.41 13 ASP B O 1
ATOM 1129 N N . PRO B 1 15 ? -19.246 -13.600 15.340 1.00 31.66 14 PRO B N 1
ATOM 1130 C CA . PRO B 1 15 ? -19.574 -12.261 14.853 1.00 31.66 14 PRO B CA 1
ATOM 1131 C C . PRO B 1 15 ? -19.308 -11.168 15.893 1.00 30.86 14 PRO B C 1
ATOM 1132 O O . PRO B 1 15 ? -19.072 -10.026 15.525 1.00 32.24 14 PRO B O 1
ATOM 1136 N N . PHE B 1 16 ? -19.327 -11.526 17.171 1.00 30.24 15 PHE B N 1
ATOM 1137 C CA . PHE B 1 16 ? -18.975 -10.591 18.242 1.00 30.48 15 PHE B CA 1
ATOM 1138 C C . PHE B 1 16 ? -17.462 -10.319 18.268 1.00 30.26 15 PHE B C 1
ATOM 1139 O O . PHE B 1 16 ? -17.024 -9.192 18.418 1.00 29.20 15 PHE B O 1
ATOM 1147 N N . HIS B 1 17 ? -16.659 -11.361 18.096 1.00 30.22 16 HIS B N 1
ATOM 1148 C CA . HIS B 1 17 ? -15.212 -11.184 17.971 1.00 31.53 16 HIS B CA 1
ATOM 1149 C C . HIS B 1 17 ? -14.879 -10.405 16.686 1.00 31.93 16 HIS B C 1
ATOM 1150 O O . HIS B 1 17 ? -13.997 -9.532 16.687 1.00 31.82 16 HIS B O 1
ATOM 1157 N N . ARG B 1 18 ? -15.592 -10.716 15.603 1.00 31.58 17 ARG B N 1
ATOM 1158 C CA . ARG B 1 18 ? -15.405 -10.019 14.326 1.00 31.12 17 ARG B CA 1
ATOM 1159 C C . ARG B 1 18 ? -15.660 -8.525 14.489 1.00 32.09 17 ARG B C 1
ATOM 1160 O O . ARG B 1 18 ? -14.859 -7.705 14.039 1.00 31.82 17 ARG B O 1
ATOM 1168 N N . GLU B 1 19 ? -16.770 -8.181 15.144 1.00 31.04 18 GLU B N 1
ATOM 1169 C CA . GLU B 1 19 ? -17.158 -6.795 15.346 1.00 32.35 18 GLU B CA 1
ATOM 1170 C C . GLU B 1 19 ? -16.121 -6.020 16.170 1.00 30.70 18 GLU B C 1
ATOM 1171 O O . GLU B 1 19 ? -15.746 -4.891 15.829 1.00 28.57 18 GLU B O 1
ATOM 1177 N N . ARG B 1 20 ? -15.639 -6.623 17.246 1.00 28.17 19 ARG B N 1
ATOM 1178 C CA . ARG B 1 20 ? -14.607 -5.954 18.043 1.00 30.50 19 ARG B CA 1
ATOM 1179 C C . ARG B 1 20 ? -13.310 -5.763 17.257 1.00 30.82 19 ARG B C 1
ATOM 1180 O O . ARG B 1 20 ? -12.694 -4.705 17.325 1.00 31.19 19 ARG B O 1
ATOM 1188 N N . THR B 1 21 ? -12.894 -6.799 16.531 1.00 29.86 20 THR B N 1
ATOM 1189 C CA . THR B 1 21 ? -11.678 -6.725 15.736 1.00 30.06 20 THR B CA 1
ATOM 1190 C C . THR B 1 21 ? -11.837 -5.610 14.714 1.00 29.80 20 THR B C 1
ATOM 1191 O O . THR B 1 21 ? -10.935 -4.776 14.547 1.00 28.28 20 THR B O 1
ATOM 1195 N N . GLU B 1 22 ? -12.994 -5.556 14.056 1.00 30.26 21 GLU B N 1
ATOM 1196 C CA . GLU B 1 22 ? -13.249 -4.486 13.081 1.00 31.03 21 GLU B CA 1
ATOM 1197 C C . GLU B 1 22 ? -13.238 -3.095 13.716 1.00 31.36 21 GLU B C 1
ATOM 1198 O O . GLU B 1 22 ? -12.748 -2.122 13.110 1.00 32.00 21 GLU B O 1
ATOM 1204 N N . GLU B 1 23 ? -13.807 -3.000 14.913 1.00 31.92 22 GLU B N 1
ATOM 1205 C CA . GLU B 1 23 ? -13.846 -1.746 15.670 1.00 34.48 22 GLU B CA 1
ATOM 1206 C C . GLU B 1 23 ? -12.449 -1.227 16.025 1.00 30.17 22 GLU B C 1
ATOM 1207 O O . GLU B 1 23 ? -12.147 -0.044 15.862 1.00 30.46 22 GLU B O 1
ATOM 1213 N N . VAL B 1 24 ? -11.598 -2.116 16.516 1.00 31.25 23 VAL B N 1
ATOM 1214 C CA . VAL B 1 24 ? -10.227 -1.752 16.860 1.00 30.35 23 VAL B CA 1
ATOM 1215 C C . VAL B 1 24 ? -9.471 -1.284 15.620 1.00 29.50 23 VAL B C 1
ATOM 1216 O O . VAL B 1 24 ? -8.809 -0.246 15.660 1.00 28.66 23 VAL B O 1
ATOM 1220 N N . LEU B 1 25 ? -9.603 -2.005 14.508 1.00 29.02 24 LEU B N 1
ATOM 1221 C CA . LEU B 1 25 ? -8.842 -1.688 13.288 1.00 28.15 24 LEU B CA 1
ATOM 1222 C C . LEU B 1 25 ? -9.305 -0.364 12.719 1.00 28.60 24 LEU B C 1
ATOM 1223 O O . LEU B 1 25 ? -8.494 0.484 12.369 1.00 28.68 24 LEU B O 1
ATOM 1228 N N . THR B 1 26 ? -10.623 -0.184 12.670 1.00 28.31 25 THR B N 1
ATOM 1229 C CA . THR B 1 26 ? -11.228 1.036 12.182 1.00 29.15 25 THR B CA 1
ATOM 1230 C C . THR B 1 26 ? -10.831 2.238 13.049 1.00 29.90 25 THR B C 1
ATOM 1231 O O . THR B 1 26 ? -10.619 3.337 12.541 1.00 30.68 25 THR B O 1
ATOM 1235 N N . TRP B 1 27 ? -10.793 2.040 14.361 1.00 28.13 26 TRP B N 1
ATOM 1236 C CA . TRP B 1 27 ? -10.375 3.086 15.281 1.00 29.12 26 TRP B CA 1
ATOM 1237 C C . TRP B 1 27 ? -8.947 3.553 14.948 1.00 28.91 26 TRP B C 1
ATOM 1238 O O . TRP B 1 27 ? -8.661 4.751 14.909 1.00 29.06 26 TRP B O 1
ATOM 1249 N N . ILE B 1 28 ? -8.060 2.607 14.676 1.00 28.66 27 ILE B N 1
ATOM 1250 C CA . ILE B 1 28 ? -6.677 2.928 14.330 1.00 28.46 27 ILE B CA 1
ATOM 1251 C C . ILE B 1 28 ? -6.592 3.654 13.013 1.00 28.80 27 ILE B C 1
ATOM 1252 O O . ILE B 1 28 ? -5.912 4.665 12.914 1.00 27.71 27 ILE B O 1
ATOM 1257 N N . LYS B 1 29 ? -7.245 3.105 12.005 1.00 29.24 28 LYS B N 1
ATOM 1258 C CA . LYS B 1 29 ? -7.328 3.727 10.687 1.00 29.75 28 LYS B CA 1
ATOM 1259 C C . LYS B 1 29 ? -7.848 5.157 10.748 1.00 31.32 28 LYS B C 1
ATOM 1260 O O . LYS B 1 29 ? -7.352 6.029 10.033 1.00 31.63 28 LYS B O 1
ATOM 1263 N N . ASN B 1 30 ? -8.846 5.406 11.595 1.00 29.79 29 ASN B N 1
ATOM 1264 C CA . ASN B 1 30 ? -9.423 6.750 11.705 1.00 31.54 29 ASN B CA 1
ATOM 1265 C C . ASN B 1 30 ? -8.540 7.707 12.464 1.00 30.80 29 ASN B C 1
ATOM 1266 O O . ASN B 1 30 ? -8.480 8.889 12.139 1.00 30.93 29 ASN B O 1
ATOM 1271 N N . LYS B 1 31 ? -7.865 7.194 13.483 1.00 30.68 30 LYS B N 1
ATOM 1272 C CA . LYS B 1 31 ? -7.103 8.029 14.392 1.00 31.36 30 LYS B CA 1
ATOM 1273 C C . LYS B 1 31 ? -5.728 8.356 13.815 1.00 30.68 30 LYS B C 1
ATOM 1274 O O . LYS B 1 31 ? -5.221 9.465 14.003 1.00 30.62 30 LYS B O 1
ATOM 1280 N N . TYR B 1 32 ? -5.142 7.383 13.126 1.00 31.08 31 TYR B N 1
ATOM 1281 C CA . TYR B 1 32 ? -3.806 7.484 12.552 1.00 31.91 31 TYR B CA 1
ATOM 1282 C C . TYR B 1 32 ? -3.922 7.246 11.057 1.00 34.12 31 TYR B C 1
ATOM 1283 O O . TYR B 1 32 ? -3.504 6.196 10.569 1.00 32.54 31 TYR B O 1
ATOM 1292 N N . PRO B 1 33 ? -4.497 8.227 10.318 1.00 37.06 32 PRO B N 1
ATOM 1293 C CA . PRO B 1 33 ? -4.813 8.021 8.910 1.00 37.24 32 PRO B CA 1
ATOM 1294 C C . PRO B 1 33 ? -3.608 7.850 7.991 1.00 37.76 32 PRO B C 1
ATOM 1295 O O . PRO B 1 33 ? -3.780 7.366 6.877 1.00 39.26 32 PRO B O 1
ATOM 1299 N N . ASN B 1 34 ? -2.416 8.243 8.438 1.00 35.94 33 ASN B N 1
ATOM 1300 C CA . ASN B 1 34 ? -1.200 8.089 7.636 1.00 37.56 33 ASN B CA 1
ATOM 1301 C C . ASN B 1 34 ? -0.592 6.672 7.672 1.00 35.65 33 ASN B C 1
ATOM 1302 O O . ASN B 1 34 ? 0.232 6.316 6.812 1.00 36.30 33 ASN B O 1
ATOM 1304 N N . LEU B 1 35 ? -0.994 5.870 8.657 1.00 34.15 34 LEU B N 1
ATOM 1305 C CA . LEU B 1 35 ? -0.540 4.500 8.759 1.00 33.74 34 LEU B CA 1
ATOM 1306 C C . LEU B 1 35 ? -1.085 3.701 7.581 1.00 32.57 34 LEU B C 1
ATOM 1307 O O . LEU B 1 35 ? -2.194 3.952 7.141 1.00 32.49 34 LEU B O 1
ATOM 1312 N N . HIS B 1 36 ? -0.288 2.769 7.065 1.00 34.51 35 HIS B N 1
ATOM 1313 C CA A HIS B 1 36 ? -0.687 1.926 5.940 0.50 33.00 35 HIS B CA 1
ATOM 1314 C CA B HIS B 1 36 ? -0.695 1.924 5.939 0.50 33.83 35 HIS B CA 1
ATOM 1315 C C . HIS B 1 36 ? -1.242 0.596 6.447 1.00 33.09 35 HIS B C 1
ATOM 1316 O O . HIS B 1 36 ? -0.690 -0.007 7.361 1.00 34.53 35 HIS B O 1
ATOM 1329 N N . THR B 1 37 ? -2.339 0.152 5.842 1.00 34.12 36 THR B N 1
ATOM 1330 C CA . THR B 1 37 ? -3.017 -1.085 6.203 1.00 34.07 36 THR B CA 1
ATOM 1331 C C . THR B 1 37 ? -2.392 -2.205 5.398 1.00 33.40 36 THR B C 1
ATOM 1332 O O . THR B 1 37 ? -2.300 -2.106 4.189 1.00 35.14 36 THR B O 1
ATOM 1336 N N . GLU B 1 38 ? -1.961 -3.260 6.075 1.00 34.47 37 GLU B N 1
ATOM 1337 C CA . GLU B 1 38 ? -1.327 -4.380 5.424 1.00 35.63 37 GLU B CA 1
ATOM 1338 C C . GLU B 1 38 ? -1.756 -5.676 6.070 1.00 35.59 37 GLU B C 1
ATOM 1339 O O . GLU B 1 38 ? -1.964 -5.750 7.285 1.00 31.71 37 GLU B O 1
ATOM 1345 N N . ILE B 1 39 ? -1.910 -6.690 5.227 1.00 33.20 38 ILE B N 1
ATOM 1346 C CA . ILE B 1 39 ? -2.059 -8.057 5.677 1.00 34.24 38 ILE B CA 1
ATOM 1347 C C . ILE B 1 39 ? -0.724 -8.688 5.392 1.00 35.60 38 ILE B C 1
ATOM 1348 O O . ILE B 1 39 ? -0.275 -8.679 4.244 1.00 36.08 38 ILE B O 1
ATOM 1353 N N . LYS B 1 40 ? -0.081 -9.223 6.421 1.00 35.83 39 LYS B N 1
ATOM 1354 C CA . LYS B 1 40 ? 1.194 -9.921 6.267 1.00 40.16 39 LYS B CA 1
ATOM 1355 C C . LYS B 1 40 ? 1.135 -11.115 7.179 1.00 40.53 39 LYS B C 1
ATOM 1356 O O . LYS B 1 40 ? 0.668 -10.993 8.301 1.00 38.60 39 LYS B O 1
ATOM 1362 N N . TRP B 1 41 ? 1.591 -12.266 6.691 1.00 41.43 40 TRP B N 1
ATOM 1363 C CA . TRP B 1 41 ? 1.493 -13.528 7.426 1.00 42.26 40 TRP B CA 1
ATOM 1364 C C . TRP B 1 41 ? 0.092 -13.765 7.984 1.00 43.44 40 TRP B C 1
ATOM 1365 O O . TRP B 1 41 ? -0.055 -14.243 9.112 1.00 40.37 40 TRP B O 1
ATOM 1376 N N . ASN B 1 42 ? -0.929 -13.423 7.196 1.00 44.57 41 ASN B N 1
ATOM 1377 C CA . ASN B 1 42 ? -2.321 -13.502 7.640 1.00 45.61 41 ASN B CA 1
ATOM 1378 C C . ASN B 1 42 ? -2.622 -12.794 8.973 1.00 45.61 41 ASN B C 1
ATOM 1379 O O . ASN B 1 42 ? -3.449 -13.263 9.768 1.00 46.59 41 ASN B O 1
ATOM 1384 N N . GLN B 1 43 ? -1.936 -11.680 9.228 1.00 43.36 42 GLN B N 1
ATOM 1385 C CA . GLN B 1 43 ? -2.217 -10.829 10.373 1.00 42.18 42 GLN B CA 1
ATOM 1386 C C . GLN B 1 43 ? -2.469 -9.416 9.851 1.00 38.70 42 GLN B C 1
ATOM 1387 O O . GLN B 1 43 ? -1.664 -8.919 9.067 1.00 36.82 42 GLN B O 1
ATOM 1393 N N . PRO B 1 44 ? -3.575 -8.773 10.273 1.00 35.66 43 PRO B N 1
ATOM 1394 C CA . PRO B 1 44 ? -3.725 -7.348 10.010 1.00 34.99 43 PRO B CA 1
ATOM 1395 C C . PRO B 1 44 ? -2.635 -6.585 10.735 1.00 33.46 43 PRO B C 1
ATOM 1396 O O . PRO B 1 44 ? -2.350 -6.864 11.900 1.00 32.94 43 PRO B O 1
ATOM 1408 N N . PHE B 1 46 ? -0.407 -2.505 10.832 1.00 29.70 45 PHE B N 1
ATOM 1409 C CA . PHE B 1 46 ? -0.227 -1.134 10.390 1.00 29.25 45 PHE B CA 1
ATOM 1410 C C . PHE B 1 46 ? 1.252 -0.828 10.310 1.00 29.36 45 PHE B C 1
ATOM 1411 O O . PHE B 1 46 ? 2.037 -1.250 11.167 1.00 28.58 45 PHE B O 1
ATOM 1419 N N . THR B 1 47 ? 1.628 -0.154 9.229 1.00 28.01 46 THR B N 1
ATOM 1420 C CA . THR B 1 47 ? 3.015 0.220 8.979 1.00 28.92 46 THR B CA 1
ATOM 1421 C C . THR B 1 47 ? 3.093 1.713 8.715 1.00 30.34 46 THR B C 1
ATOM 1422 O O . THR B 1 47 ? 2.080 2.333 8.376 1.00 30.70 46 THR B O 1
ATOM 1426 N N . ASP B 1 48 ? 4.299 2.270 8.871 1.00 30.63 47 ASP B N 1
ATOM 1427 C CA . ASP B 1 48 ? 4.580 3.692 8.666 1.00 32.11 47 ASP B CA 1
ATOM 1428 C C . ASP B 1 48 ? 5.933 3.746 7.954 1.00 29.65 47 ASP B C 1
ATOM 1429 O O . ASP B 1 48 ? 6.894 3.124 8.420 1.00 28.11 47 ASP B O 1
ATOM 1434 N N . HIS B 1 49 ? 5.994 4.435 6.816 1.00 29.21 48 HIS B N 1
ATOM 1435 C CA . HIS B 1 49 ? 7.218 4.526 5.983 1.00 31.83 48 HIS B CA 1
ATOM 1436 C C . HIS B 1 49 ? 7.947 3.175 5.911 1.00 30.46 48 HIS B C 1
ATOM 1437 O O . HIS B 1 49 ? 9.161 3.097 6.006 1.00 32.72 48 HIS B O 1
ATOM 1444 N N . GLY B 1 50 ? 7.175 2.102 5.782 1.00 31.66 49 GLY B N 1
ATOM 1445 C CA . GLY B 1 50 ? 7.741 0.784 5.583 1.00 31.24 49 GLY B CA 1
ATOM 1446 C C . GLY B 1 50 ? 8.057 -0.010 6.838 1.00 31.83 49 GLY B C 1
ATOM 1447 O O . GLY B 1 50 ? 8.425 -1.171 6.740 1.00 32.65 49 GLY B O 1
ATOM 1448 N N . THR B 1 51 ? 7.883 0.578 8.009 1.00 28.61 50 THR B N 1
ATOM 1449 C CA . THR B 1 51 ? 8.225 -0.126 9.244 1.00 30.04 50 THR B CA 1
ATOM 1450 C C . THR B 1 51 ? 6.968 -0.571 10.010 1.00 29.57 50 THR B C 1
ATOM 1451 O O . THR B 1 51 ? 5.902 0.045 9.911 1.00 30.71 50 THR B O 1
ATOM 1455 N N . PHE B 1 52 ? 7.090 -1.678 10.726 1.00 30.18 51 PHE B N 1
ATOM 1456 C CA . PHE B 1 52 ? 6.009 -2.212 11.563 1.00 29.34 51 PHE B CA 1
ATOM 1457 C C . PHE B 1 52 ? 5.653 -1.264 12.696 1.00 28.61 51 PHE B C 1
ATOM 1458 O O . PHE B 1 52 ? 6.529 -0.791 13.399 1.00 28.66 51 PHE B O 1
ATOM 1466 N N . ILE B 1 53 ? 4.361 -1.014 12.881 1.00 29.60 52 ILE B N 1
ATOM 1467 C CA . ILE B 1 53 ? 3.875 -0.201 14.015 1.00 27.84 52 ILE B CA 1
ATOM 1468 C C . ILE B 1 53 ? 3.074 -1.059 15.008 1.00 29.94 52 ILE B C 1
ATOM 1469 O O . ILE B 1 53 ? 3.334 -1.034 16.214 1.00 30.96 52 ILE B O 1
ATOM 1474 N N . ILE B 1 54 ? 2.107 -1.820 14.508 1.00 28.00 53 ILE B N 1
ATOM 1475 C CA . ILE B 1 54 ? 1.283 -2.646 15.364 1.00 31.10 53 ILE B CA 1
ATOM 1476 C C . ILE B 1 54 ? 0.593 -3.734 14.529 1.00 32.04 53 ILE B C 1
ATOM 1477 O O . ILE B 1 54 ? 0.271 -3.526 13.354 1.00 30.39 53 ILE B O 1
ATOM 1482 N N . GLY B 1 55 ? 0.405 -4.904 15.141 1.00 31.56 54 GLY B N 1
ATOM 1483 C CA . GLY B 1 55 ? -0.211 -6.057 14.459 1.00 32.04 54 GLY B CA 1
ATOM 1484 C C . GLY B 1 55 ? -1.160 -6.819 15.380 1.00 30.86 54 GLY B C 1
ATOM 1485 O O . GLY B 1 55 ? -1.055 -6.727 16.607 1.00 32.60 54 GLY B O 1
ATOM 1486 N N . PHE B 1 56 ? -2.083 -7.558 14.759 1.00 32.34 55 PHE B N 1
ATOM 1487 C CA . PHE B 1 56 ? -3.130 -8.265 15.488 1.00 33.21 55 PHE B CA 1
ATOM 1488 C C . PHE B 1 56 ? -3.303 -9.699 15.026 1.00 33.70 55 PHE B C 1
ATOM 1489 O O . PHE B 1 56 ? -2.966 -10.055 13.914 1.00 32.28 55 PHE B O 1
ATOM 1497 N N . SER B 1 57 ? -3.803 -10.534 15.932 1.00 33.29 56 SER B N 1
ATOM 1498 C CA . SER B 1 57 ? -4.238 -11.863 15.566 1.00 32.50 56 SER B CA 1
ATOM 1499 C C . SER B 1 57 ? -5.344 -12.256 16.521 1.00 32.07 56 SER B C 1
ATOM 1500 O O . SER B 1 57 ? -5.401 -11.797 17.652 1.00 30.49 56 SER B O 1
ATOM 1503 N N . VAL B 1 58 ? -6.243 -13.079 16.027 1.00 32.18 57 VAL B N 1
ATOM 1504 C CA A VAL B 1 58 ? -7.377 -13.520 16.830 0.50 32.88 57 VAL B CA 1
ATOM 1505 C CA B VAL B 1 58 ? -7.423 -13.524 16.749 0.50 31.97 57 VAL B CA 1
ATOM 1506 C C . VAL B 1 58 ? -7.253 -14.984 17.168 1.00 32.72 57 VAL B C 1
ATOM 1507 O O . VAL B 1 58 ? -6.857 -15.816 16.334 1.00 30.87 57 VAL B O 1
ATOM 1514 N N . SER B 1 59 ? -7.545 -15.286 18.430 1.00 32.84 58 SER B N 1
ATOM 1515 C CA . SER B 1 59 ? -7.676 -16.653 18.909 1.00 34.92 58 SER B CA 1
ATOM 1516 C C . SER B 1 59 ? -9.092 -16.800 19.504 1.00 33.69 58 SER B C 1
ATOM 1517 O O . SER B 1 59 ? -9.839 -15.816 19.615 1.00 32.79 58 SER B O 1
ATOM 1520 N N . LYS B 1 60 ? -9.437 -18.021 19.905 1.00 32.87 59 LYS B N 1
ATOM 1521 C CA . LYS B 1 60 ? -10.724 -18.294 20.549 1.00 33.42 59 LYS B CA 1
ATOM 1522 C C . LYS B 1 60 ? -10.909 -17.484 21.819 1.00 33.47 59 LYS B C 1
ATOM 1523 O O . LYS B 1 60 ? -12.023 -17.058 22.115 1.00 31.18 59 LYS B O 1
ATOM 1526 N N . LYS B 1 61 ? -9.837 -17.286 22.588 1.00 33.82 60 LYS B N 1
ATOM 1527 C CA . LYS B 1 61 ? -9.969 -16.584 23.871 1.00 34.84 60 LYS B CA 1
ATOM 1528 C C . LYS B 1 61 ? -9.549 -15.131 23.891 1.00 31.25 60 LYS B C 1
ATOM 1529 O O . LYS B 1 61 ? -9.910 -14.411 24.826 1.00 33.55 60 LYS B O 1
ATOM 1533 N N . HIS B 1 62 ? -8.823 -14.655 22.885 1.00 30.02 61 HIS B N 1
ATOM 1534 C CA . HIS B 1 62 ? -8.379 -13.270 22.944 1.00 29.43 61 HIS B CA 1
ATOM 1535 C C . HIS B 1 62 ? -7.991 -12.679 21.591 1.00 29.85 61 HIS B C 1
ATOM 1536 O O . HIS B 1 62 ? -7.754 -13.407 20.627 1.00 29.95 61 HIS B O 1
ATOM 1543 N N . LEU B 1 63 ? -7.909 -11.351 21.589 1.00 29.87 62 LEU B N 1
ATOM 1544 C CA . LEU B 1 63 ? -7.264 -10.592 20.540 1.00 29.43 62 LEU B CA 1
ATOM 1545 C C . LEU B 1 63 ? -5.823 -10.369 21.022 1.00 32.25 62 LEU B C 1
ATOM 1546 O O . LEU B 1 63 ? -5.600 -9.806 22.101 1.00 30.27 62 LEU B O 1
ATOM 1551 N N . ALA B 1 64 ? -4.849 -10.836 20.232 1.00 31.06 63 ALA B N 1
ATOM 1552 C CA . ALA B 1 64 ? -3.429 -10.660 20.552 1.00 30.80 63 ALA B CA 1
ATOM 1553 C C . ALA B 1 64 ? -2.925 -9.389 19.864 1.00 31.81 63 ALA B C 1
ATOM 1554 O O . ALA B 1 64 ? -3.171 -9.177 18.689 1.00 33.24 63 ALA B O 1
ATOM 1556 N N . V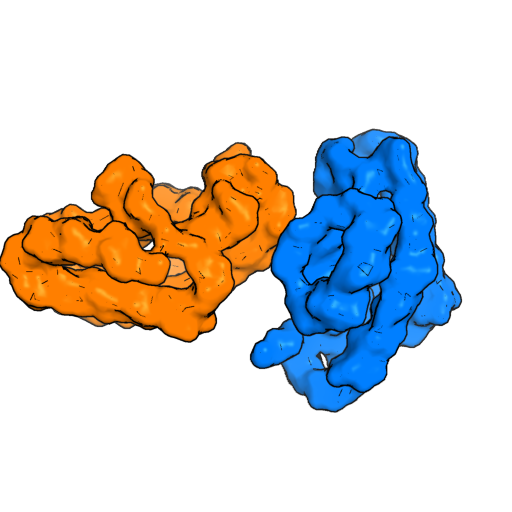AL B 1 65 ? -2.238 -8.553 20.620 1.00 30.16 64 VAL B N 1
ATOM 1557 C CA . VAL B 1 65 ? -1.745 -7.261 20.119 1.00 29.38 64 VAL B CA 1
ATOM 1558 C C . VAL B 1 65 ? -0.233 -7.241 20.221 1.00 30.25 64 VAL B C 1
ATOM 1559 O O . VAL B 1 65 ? 0.326 -7.417 21.309 1.00 29.57 64 VAL B O 1
ATOM 1563 N N . ALA B 1 66 ? 0.417 -7.013 19.088 1.00 32.10 65 ALA B N 1
ATOM 1564 C CA . ALA B 1 66 ? 1.876 -7.106 18.955 1.00 31.61 65 ALA B CA 1
ATOM 1565 C C . ALA B 1 66 ? 2.472 -5.744 18.603 1.00 32.24 65 ALA B C 1
ATOM 1566 O O . ALA B 1 66 ? 2.217 -5.212 17.533 1.00 32.20 65 ALA B O 1
ATOM 1568 N N . PRO B 1 67 ? 3.171 -5.106 19.546 1.00 33.28 66 PRO B N 1
ATOM 1569 C CA . PRO B 1 67 ? 3.870 -3.843 19.293 1.00 32.13 66 PRO B CA 1
ATOM 1570 C C . PRO B 1 67 ? 5.420 -3.913 19.322 1.00 31.01 66 PRO B C 1
ATOM 1571 O O . PRO B 1 67 ? 6.071 -2.874 19.332 1.00 33.61 66 PRO B O 1
ATOM 1575 N N . GLU B 1 68 ? 5.964 -5.123 19.344 1.00 30.23 67 GLU B N 1
ATOM 1576 C CA . GLU B 1 68 ? 7.392 -5.404 19.470 1.00 30.71 67 GLU B CA 1
ATOM 1577 C C . GLU B 1 68 ? 7.866 -5.355 20.940 1.00 29.81 67 GLU B C 1
ATOM 1578 O O . GLU B 1 68 ? 7.280 -4.661 21.807 1.00 30.39 67 GLU B O 1
ATOM 1584 N N . LYS B 1 69 ? 8.914 -6.132 21.198 1.00 29.72 68 LYS B N 1
ATOM 1585 C CA . LYS B 1 69 ? 9.421 -6.347 22.549 1.00 32.08 68 LYS B CA 1
ATOM 1586 C C . LYS B 1 69 ? 9.762 -5.058 23.302 1.00 30.41 68 LYS B C 1
ATOM 1587 O O . LYS B 1 69 ? 9.395 -4.899 24.463 1.00 30.92 68 LYS B O 1
ATOM 1590 N N . VAL B 1 70 ? 10.446 -4.136 22.645 1.00 29.60 69 VAL B N 1
ATOM 1591 C CA A VAL B 1 70 ? 10.864 -2.875 23.274 0.50 29.12 69 VAL B CA 1
ATOM 1592 C CA B VAL B 1 70 ? 10.868 -2.913 23.334 0.50 30.38 69 VAL B CA 1
ATOM 1593 C C . VAL B 1 70 ? 9.652 -2.113 23.844 1.00 29.16 69 VAL B C 1
ATOM 1594 O O . VAL B 1 70 ? 9.717 -1.490 24.920 1.00 27.00 69 VAL B O 1
ATOM 1601 N N . THR B 1 71 ? 8.537 -2.168 23.118 1.00 29.59 70 THR B N 1
ATOM 1602 C CA . THR B 1 71 ? 7.337 -1.379 23.442 1.00 31.38 70 THR B CA 1
ATOM 1603 C C . THR B 1 71 ? 6.547 -2.010 24.585 1.00 31.10 70 THR B C 1
ATOM 1604 O O . THR B 1 71 ? 6.057 -1.318 25.495 1.00 30.26 70 THR B O 1
ATOM 1608 N N . ILE B 1 72 ? 6.474 -3.333 24.578 1.00 31.61 71 ILE B N 1
ATOM 1609 C CA . ILE B 1 72 ? 5.936 -4.062 25.714 1.00 29.67 71 ILE B CA 1
ATOM 1610 C C . ILE B 1 72 ? 6.705 -3.648 26.973 1.00 28.38 71 ILE B C 1
ATOM 1611 O O . ILE B 1 72 ? 6.107 -3.392 28.021 1.00 28.08 71 ILE B O 1
ATOM 1616 N N . ALA B 1 73 ? 8.034 -3.589 26.873 1.00 28.68 72 ALA B N 1
ATOM 1617 C CA . ALA B 1 73 ? 8.868 -3.215 28.029 1.00 29.30 72 ALA B CA 1
ATOM 1618 C C . ALA B 1 73 ? 8.542 -1.773 28.419 1.00 30.17 72 ALA B C 1
ATOM 1619 O O . ALA B 1 73 ? 8.372 -1.444 29.598 1.00 25.18 72 ALA B O 1
ATOM 1621 N N . HIS B 1 74 ? 8.410 -0.935 27.400 1.00 31.95 73 HIS B N 1
ATOM 1622 C CA . HIS B 1 74 ? 8.123 0.473 27.591 1.00 32.15 73 HIS B CA 1
ATOM 1623 C C . HIS B 1 74 ? 6.807 0.708 28.302 1.00 31.79 73 HIS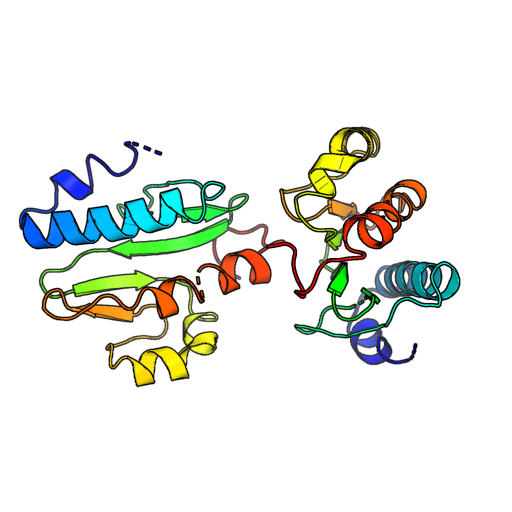 B C 1
ATOM 1624 O O . HIS B 1 74 ? 6.726 1.582 29.143 1.00 31.83 73 HIS B O 1
ATOM 1631 N N . VAL B 1 75 ? 5.766 -0.044 27.964 1.00 29.60 74 VAL B N 1
ATOM 1632 C CA . VAL B 1 75 ? 4.453 0.205 28.557 1.00 30.00 74 VAL B CA 1
ATOM 1633 C C . VAL B 1 75 ? 4.067 -0.854 29.586 1.00 31.20 74 VAL B C 1
ATOM 1634 O O . VAL B 1 75 ? 2.879 -0.998 29.896 1.00 30.59 74 VAL B O 1
ATOM 1638 N N . GLU B 1 76 ? 5.066 -1.562 30.139 1.00 26.20 75 GLU B N 1
ATOM 1639 C CA . GLU B 1 76 ? 4.787 -2.756 30.933 1.00 29.68 75 GLU B CA 1
ATOM 1640 C C . GLU B 1 76 ? 3.913 -2.452 32.144 1.00 30.58 75 GLU B C 1
ATOM 1641 O O . GLU B 1 76 ? 2.944 -3.172 32.404 1.00 31.61 75 GLU B O 1
ATOM 1647 N N . ASP B 1 77 ? 4.256 -1.398 32.883 1.00 29.47 76 ASP B N 1
ATOM 1648 C CA . ASP B 1 77 ? 3.465 -0.965 34.034 1.00 32.59 76 ASP B CA 1
ATOM 1649 C C . ASP B 1 77 ? 1.985 -0.730 33.684 1.00 31.80 76 ASP B C 1
ATOM 1650 O O . ASP B 1 77 ? 1.099 -1.092 34.463 1.00 33.04 76 ASP B O 1
ATOM 1655 N N . ASP B 1 78 ? 1.729 -0.102 32.538 1.00 30.34 77 ASP B N 1
ATOM 1656 C CA . ASP B 1 78 ? 0.353 0.117 32.080 1.00 31.03 77 ASP B CA 1
ATOM 1657 C C . ASP B 1 78 ? -0.337 -1.215 31.748 1.00 30.76 77 ASP B C 1
ATOM 1658 O O . ASP B 1 78 ? -1.522 -1.390 32.037 1.00 28.07 77 ASP B O 1
ATOM 1663 N N . ILE B 1 79 ? 0.412 -2.159 31.162 1.00 28.58 78 ILE B N 1
ATOM 1664 C CA . ILE B 1 79 ? -0.122 -3.507 30.930 1.00 29.40 78 ILE B CA 1
ATOM 1665 C C . ILE B 1 79 ? -0.533 -4.169 32.251 1.00 29.88 78 ILE B C 1
ATOM 1666 O O . ILE B 1 79 ? -1.584 -4.813 32.346 1.00 29.85 78 ILE B O 1
ATOM 1671 N N . VAL B 1 80 ? 0.301 -4.012 33.268 1.00 29.84 79 VAL B N 1
ATOM 1672 C CA . VAL B 1 80 ? 0.004 -4.625 34.559 1.00 31.77 79 VAL B CA 1
ATOM 1673 C C . VAL B 1 80 ? -1.234 -3.962 35.180 1.00 33.01 79 VAL B C 1
ATOM 1674 O O . VAL B 1 80 ? -2.142 -4.655 35.633 1.00 33.04 79 VAL B O 1
ATOM 1678 N N . LYS B 1 81 ? -1.295 -2.631 35.142 1.00 35.72 80 LYS B N 1
ATOM 1679 C CA . LYS B 1 81 ? -2.490 -1.886 35.586 1.00 36.12 80 LYS B CA 1
ATOM 1680 C C . LYS B 1 81 ? -3.765 -2.429 34.938 1.00 34.75 80 LYS B C 1
ATOM 1681 O O . LYS B 1 81 ? -4.773 -2.618 35.615 1.00 35.94 80 LYS B O 1
ATOM 1685 N N . ALA B 1 82 ? -3.706 -2.724 33.642 1.00 35.38 81 ALA B N 1
ATOM 1686 C CA . ALA B 1 82 ? -4.864 -3.225 32.903 1.00 34.43 81 ALA B CA 1
ATOM 1687 C C . ALA B 1 82 ? -5.221 -4.659 33.247 1.00 34.13 81 ALA B C 1
ATOM 1688 O O . ALA B 1 82 ? -6.375 -5.067 33.071 1.00 38.40 81 ALA B O 1
ATOM 1690 N N . GLY B 1 83 ? -4.237 -5.438 33.690 1.00 28.95 82 GLY B N 1
ATOM 1691 C CA . GLY B 1 83 ? -4.452 -6.830 34.051 1.00 27.62 82 GLY B CA 1
ATOM 1692 C C . GLY B 1 83 ? -4.341 -7.842 32.906 1.00 26.04 82 GLY B C 1
ATOM 1693 O O . GLY B 1 83 ? -4.497 -9.041 33.130 1.00 26.99 82 GLY B O 1
ATOM 1694 N N . TYR B 1 84 ? -4.037 -7.392 31.690 1.00 28.92 83 TYR B N 1
ATOM 1695 C CA . TYR B 1 84 ? -3.842 -8.328 30.568 1.00 28.35 83 TYR B CA 1
ATOM 1696 C C . TYR B 1 84 ? -2.660 -9.291 30.789 1.00 28.75 83 TYR B C 1
ATOM 1697 O O . TYR B 1 84 ? -1.613 -8.885 31.302 1.00 31.06 83 TYR B O 1
ATOM 1706 N N . ASP B 1 85 ? -2.858 -10.558 30.421 1.00 29.82 84 ASP B N 1
ATOM 1707 C CA A ASP B 1 85 ? -1.755 -11.522 30.240 0.50 28.13 84 ASP B CA 1
ATOM 1708 C CA B ASP B 1 85 ? -1.748 -11.497 30.256 0.50 27.82 84 ASP B CA 1
ATOM 1709 C C . ASP B 1 85 ? -0.897 -11.006 29.094 1.00 27.72 84 ASP B C 1
ATOM 1710 O O . ASP B 1 85 ? -1.416 -10.436 28.137 1.00 29.14 84 ASP B O 1
ATOM 1719 N N . TYR B 1 86 ? 0.419 -11.190 29.196 1.00 27.00 85 TYR B N 1
ATOM 1720 C CA . TYR B 1 86 ? 1.327 -10.749 28.162 1.00 24.80 85 TYR B CA 1
ATOM 1721 C C . TYR B 1 86 ? 2.584 -11.587 28.128 1.00 25.88 85 TYR B C 1
ATOM 1722 O O . TYR B 1 86 ? 2.934 -12.239 29.112 1.00 25.75 85 TYR B O 1
ATOM 1731 N N . THR B 1 87 ? 3.248 -11.552 26.981 1.00 27.48 86 THR B N 1
ATOM 1732 C CA . THR B 1 87 ? 4.530 -12.184 26.789 1.00 29.57 86 THR B CA 1
ATOM 1733 C C . THR B 1 87 ? 5.516 -11.067 26.453 1.00 31.48 86 THR B C 1
ATOM 1734 O O . THR B 1 87 ? 5.161 -9.888 26.527 1.00 30.72 86 THR B O 1
ATOM 1738 N N . GLU B 1 88 ? 6.738 -11.423 26.054 1.00 33.30 87 GLU B N 1
ATOM 1739 C CA . GLU B 1 88 ? 7.684 -10.413 25.551 1.00 32.32 87 GLU B CA 1
ATOM 1740 C C . GLU B 1 88 ? 7.242 -9.708 24.273 1.00 33.38 87 GLU B C 1
ATOM 1741 O O . GLU B 1 88 ? 7.735 -8.600 23.949 1.00 33.55 87 GLU B O 1
ATOM 1747 N N . GLN B 1 89 ? 6.360 -10.364 23.516 1.00 32.34 88 GLN B N 1
ATOM 1748 C CA A GLN B 1 89 ? 5.987 -9.858 22.205 0.50 31.96 88 GLN B CA 1
ATOM 1749 C CA B GLN B 1 89 ? 5.982 -9.916 22.183 0.50 34.00 88 GLN B CA 1
ATOM 1750 C C . GLN B 1 89 ? 4.546 -9.395 22.117 1.00 33.08 88 GLN B C 1
ATOM 1751 O O . GLN B 1 89 ? 4.204 -8.635 21.226 1.00 34.03 88 GLN B O 1
ATOM 1762 N N . LEU B 1 90 ? 3.675 -9.831 23.030 1.00 32.90 89 LEU B N 1
ATOM 1763 C CA . LEU B 1 90 ? 2.311 -9.406 22.876 1.00 33.29 89 LEU B CA 1
ATOM 1764 C C . LEU B 1 90 ? 1.481 -9.321 24.134 1.00 29.36 89 LEU B C 1
ATOM 1765 O O . LEU B 1 90 ? 1.843 -9.876 25.169 1.00 30.67 89 LEU B O 1
ATOM 1770 N N . ILE B 1 91 ? 0.362 -8.626 23.995 1.00 30.93 90 ILE B N 1
ATOM 1771 C CA . ILE B 1 91 ? -0.646 -8.584 25.044 1.00 31.22 90 ILE B CA 1
ATOM 1772 C C . ILE B 1 91 ? -1.895 -9.305 24.559 1.00 29.96 90 ILE B C 1
ATOM 1773 O O . ILE B 1 91 ? -2.262 -9.240 23.378 1.00 30.09 90 ILE B O 1
ATOM 1778 N N . ARG B 1 92 ? -2.563 -9.958 25.499 1.00 28.02 91 ARG B N 1
ATOM 1779 C CA . ARG B 1 92 ? -3.786 -10.707 25.233 1.00 27.79 91 ARG B CA 1
ATOM 1780 C C . ARG B 1 92 ? -4.993 -9.970 25.838 1.00 29.52 91 ARG B C 1
ATOM 1781 O O . ARG B 1 92 ? -5.109 -9.826 27.075 1.00 31.80 91 ARG B O 1
ATOM 1789 N N . ILE B 1 93 ? -5.870 -9.512 24.958 1.00 30.20 92 ILE B N 1
ATOM 1790 C CA . ILE B 1 93 ? -7.110 -8.811 25.347 1.00 29.50 92 ILE B CA 1
ATOM 1791 C C . ILE B 1 93 ? -8.270 -9.829 25.249 1.00 29.22 92 ILE B C 1
ATOM 1792 O O . ILE B 1 93 ? -8.698 -10.206 24.150 1.00 28.72 92 ILE B O 1
ATOM 1797 N N . PRO B 1 94 ? -8.759 -10.326 26.394 1.00 28.43 93 PRO B N 1
ATOM 1798 C CA . PRO B 1 94 ? -9.848 -11.276 26.309 1.00 28.70 93 PRO B CA 1
ATOM 1799 C C . PRO B 1 94 ? -11.105 -10.644 25.695 1.00 30.09 93 PRO B C 1
ATOM 1800 O O . PRO B 1 94 ? -11.376 -9.461 25.914 1.00 29.07 93 PRO B O 1
ATOM 1804 N N . TRP B 1 95 ? -11.891 -11.462 24.991 1.00 29.59 94 TRP B N 1
ATOM 1805 C CA . TRP B 1 95 ? -13.114 -10.998 24.337 1.00 28.21 94 TRP B CA 1
ATOM 1806 C C . TRP B 1 95 ? -14.176 -10.619 25.344 1.00 29.67 94 TRP B C 1
ATOM 1807 O O . TRP B 1 95 ? -15.103 -9.888 25.007 1.00 30.70 94 TRP B O 1
ATOM 1818 N N . ASN B 1 96 ? -14.083 -11.171 26.556 1.00 29.20 95 ASN B N 1
ATOM 1819 C CA . ASN B 1 96 ? -15.082 -10.926 27.608 1.00 28.55 95 ASN B CA 1
ATOM 1820 C C . ASN B 1 96 ? -14.630 -9.897 28.676 1.00 27.71 95 ASN B C 1
ATOM 1821 O O . ASN B 1 96 ? -15.079 -9.912 29.832 1.00 26.41 95 ASN B O 1
ATOM 1826 N N . GLY B 1 97 ? -13.754 -9.000 28.266 1.00 27.25 96 GLY B N 1
ATOM 1827 C CA . GLY B 1 97 ? -13.465 -7.806 29.048 1.00 28.17 96 GLY B CA 1
ATOM 1828 C C . GLY B 1 97 ? -13.128 -6.688 28.077 1.00 28.48 96 GLY B C 1
ATOM 1829 O O . GLY B 1 97 ? -13.087 -6.924 26.861 1.00 28.95 96 GLY B O 1
ATOM 1830 N N . PRO B 1 98 ? -12.891 -5.474 28.592 1.00 28.46 97 PRO B N 1
ATOM 1831 C CA . PRO B 1 98 ? -12.704 -4.303 27.751 1.00 29.60 97 PRO B CA 1
ATOM 1832 C C . PRO B 1 98 ? -11.379 -4.209 27.010 1.00 28.31 97 PRO B C 1
ATOM 1833 O O . PRO B 1 98 ? -10.384 -4.819 27.396 1.00 28.80 97 PRO B O 1
ATOM 1837 N N . VAL B 1 99 ? -11.419 -3.413 25.940 1.00 29.67 98 VAL B N 1
ATOM 1838 C CA . VAL B 1 99 ? -10.242 -2.955 25.238 1.00 28.41 98 VAL B CA 1
ATOM 1839 C C . VAL B 1 99 ? -9.725 -1.688 25.882 1.00 29.33 98 VAL B C 1
ATOM 1840 O O . VAL B 1 99 ? -10.449 -0.703 25.988 1.00 29.84 98 VAL B O 1
ATOM 1844 N N . ASP B 1 100 ? -8.466 -1.691 26.290 1.00 30.11 99 ASP B N 1
ATOM 1845 C CA . ASP B 1 100 ? -7.855 -0.474 26.819 1.00 31.06 99 ASP B CA 1
ATOM 1846 C C . ASP B 1 100 ? -7.302 0.319 25.622 1.00 29.04 99 ASP B C 1
ATOM 1847 O O . ASP B 1 100 ? -6.190 0.089 25.178 1.00 27.20 99 ASP B O 1
ATOM 1852 N N . TYR B 1 101 ? -8.104 1.257 25.106 1.00 30.59 100 TYR B N 1
ATOM 1853 C CA . TYR B 1 101 ? -7.680 2.114 24.001 1.00 29.09 100 TYR B CA 1
ATOM 1854 C C . TYR B 1 101 ? -6.555 3.079 24.411 1.00 30.97 100 TYR B C 1
ATOM 1855 O O . TYR B 1 101 ? -5.717 3.451 23.597 1.00 32.77 100 TYR B O 1
ATOM 1864 N N . THR B 1 102 ? -6.543 3.486 25.668 1.00 30.40 101 THR B N 1
ATOM 1865 C CA . THR B 1 102 ? -5.461 4.312 26.185 1.00 32.31 101 THR B CA 1
ATOM 1866 C C . THR B 1 102 ? -4.092 3.613 26.005 1.00 32.44 101 THR B C 1
ATOM 1867 O O . THR B 1 102 ? -3.135 4.223 25.519 1.00 30.88 101 THR B O 1
ATOM 1871 N N . LEU B 1 103 ? -4.026 2.336 26.349 1.00 31.34 102 LEU B N 1
ATOM 1872 C CA . LEU B 1 103 ? -2.810 1.534 26.197 1.00 33.09 102 LEU B CA 1
ATOM 1873 C C . LEU B 1 103 ? -2.401 1.358 24.732 1.00 32.07 102 LEU B C 1
ATOM 1874 O O . LEU B 1 103 ? -1.202 1.433 24.389 1.00 32.56 102 LEU B O 1
ATOM 1879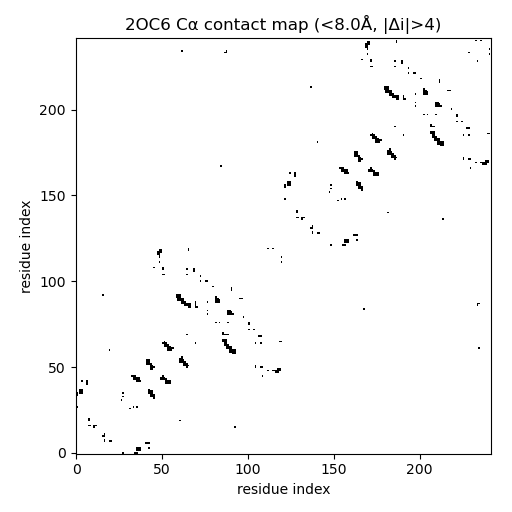 N N . LEU B 1 104 ? -3.392 1.125 23.868 1.00 31.49 103 LEU B N 1
ATOM 1880 C CA . LEU B 1 104 ? -3.168 1.030 22.421 1.00 30.26 103 LEU B CA 1
ATOM 1881 C C . LEU B 1 104 ? -2.597 2.331 21.869 1.00 30.96 103 LEU B C 1
ATOM 1882 O O . LEU B 1 104 ? -1.611 2.287 21.121 1.00 29.17 103 LEU B O 1
ATOM 1887 N N . GLU B 1 105 ? -3.207 3.477 22.223 1.00 31.66 104 GLU B N 1
ATOM 1888 C CA . GLU B 1 105 ? -2.667 4.791 21.828 1.00 32.18 104 GLU B CA 1
ATOM 1889 C C . GLU B 1 105 ? -1.205 4.925 22.245 1.00 32.06 104 GLU B C 1
ATOM 1890 O O . GLU B 1 105 ? -0.371 5.343 21.455 1.00 32.65 104 GLU B O 1
ATOM 1896 N N . LYS B 1 106 ? -0.911 4.603 23.505 1.00 30.67 105 LYS B N 1
ATOM 1897 C CA . LYS B 1 106 ? 0.451 4.716 24.034 1.00 33.91 105 LYS B CA 1
ATOM 1898 C C . LYS B 1 106 ? 1.462 3.880 23.213 1.00 33.02 105 LYS B C 1
ATOM 1899 O O . LYS B 1 106 ? 2.560 4.359 22.900 1.00 29.25 105 LYS B O 1
ATOM 1910 N N . ILE B 1 108 ? 1.032 2.648 19.991 1.00 30.05 107 ILE B N 1
ATOM 1911 C CA . ILE B 1 108 ? 1.072 3.152 18.623 1.00 32.03 107 ILE B CA 1
ATOM 1912 C C . ILE B 1 108 ? 1.896 4.450 18.511 1.00 30.84 107 ILE B C 1
ATOM 1913 O O . ILE B 1 108 ? 2.762 4.579 17.638 1.00 31.83 107 ILE B O 1
ATOM 1918 N N . GLU B 1 109 ? 1.633 5.395 19.404 1.00 31.60 108 GLU B N 1
ATOM 1919 C CA . GLU B 1 109 ? 2.287 6.678 19.371 1.00 30.10 108 GLU B CA 1
ATOM 1920 C C . GLU B 1 109 ? 3.773 6.553 19.706 1.00 31.39 108 GLU B C 1
ATOM 1921 O O . GLU B 1 109 ? 4.606 7.204 19.071 1.00 30.68 108 GLU B O 1
ATOM 1927 N N . PHE B 1 110 ? 4.118 5.674 20.652 1.00 30.33 109 PHE B N 1
ATOM 1928 C CA . PHE B 1 110 ? 5.527 5.396 20.945 1.00 29.26 109 PHE B CA 1
ATOM 1929 C C . PHE B 1 110 ? 6.249 4.818 19.719 1.00 29.56 109 PHE B C 1
ATOM 1930 O O . PHE B 1 110 ? 7.307 5.311 19.330 1.00 30.58 109 PHE B O 1
ATOM 1938 N N . ASN B 1 111 ? 5.659 3.806 19.085 1.00 29.31 110 ASN B N 1
ATOM 1939 C CA . ASN B 1 111 ? 6.279 3.236 17.878 1.00 29.11 110 ASN B CA 1
ATOM 1940 C C . ASN B 1 111 ? 6.422 4.204 16.693 1.00 29.93 110 ASN B C 1
ATOM 1941 O O . ASN B 1 111 ? 7.435 4.200 16.000 1.00 29.86 110 ASN B O 1
ATOM 1946 N N . ILE B 1 112 ? 5.405 5.022 16.448 1.00 29.42 111 ILE B N 1
ATOM 1947 C CA . ILE B 1 112 ? 5.489 6.020 15.380 1.00 28.36 111 ILE B CA 1
ATOM 1948 C C . ILE B 1 112 ? 6.704 6.932 15.549 1.00 28.59 111 ILE B C 1
ATOM 1949 O O . ILE B 1 112 ? 7.428 7.198 14.589 1.00 28.80 111 ILE B O 1
ATOM 1954 N N . LEU B 1 113 ? 6.909 7.414 16.773 1.00 30.09 112 LEU B N 1
ATOM 1955 C CA . LEU B 1 113 ? 7.995 8.339 17.113 1.00 31.24 112 LEU B CA 1
ATOM 1956 C C . LEU B 1 113 ? 9.328 7.611 17.276 1.00 29.44 112 LEU B C 1
ATOM 1957 O O . LEU B 1 113 ? 10.312 7.985 16.659 1.00 27.43 112 LEU B O 1
ATOM 1962 N N . ASP B 1 114 ? 9.348 6.574 18.109 1.00 27.91 113 ASP B N 1
ATOM 1963 C CA . ASP B 1 114 ? 10.570 5.779 18.324 1.00 28.88 113 ASP B CA 1
ATOM 1964 C C . ASP B 1 114 ? 11.137 5.156 17.025 1.00 28.09 113 ASP B C 1
ATOM 1965 O O . ASP B 1 114 ? 12.353 5.032 16.897 1.00 29.94 113 ASP B O 1
ATOM 1970 N N . LYS B 1 115 ? 10.276 4.782 16.081 1.00 27.45 114 LYS B N 1
ATOM 1971 C CA . LYS B 1 115 ? 10.714 4.153 14.819 1.00 27.07 114 LYS B CA 1
ATOM 1972 C C . LYS B 1 115 ? 10.632 5.091 13.620 1.00 27.10 114 LYS B C 1
ATOM 1973 O O . LYS B 1 115 ? 10.637 4.636 12.479 1.00 26.55 114 LYS B O 1
ATOM 1979 N N . ALA B 1 116 ? 10.582 6.382 13.893 1.00 27.21 115 ALA B N 1
ATOM 1980 C CA . ALA B 1 116 ? 10.505 7.411 12.864 1.00 28.87 115 ALA B CA 1
ATOM 1981 C C . ALA B 1 116 ? 11.546 7.228 11.755 1.00 26.76 115 ALA B C 1
ATOM 1982 O O . ALA B 1 116 ? 11.252 7.470 10.601 1.00 28.95 115 ALA B O 1
ATOM 1984 N N . ASP B 1 117 ? 12.762 6.848 12.144 1.00 27.77 116 ASP B N 1
ATOM 1985 C CA . ASP B 1 117 ? 13.891 6.668 11.231 1.00 26.29 116 ASP B CA 1
ATOM 1986 C C . ASP B 1 117 ? 14.255 5.205 11.020 1.00 26.36 116 ASP B C 1
ATOM 1987 O O . ASP B 1 117 ? 15.328 4.921 10.512 1.00 25.46 116 ASP B O 1
ATOM 1992 N N . CYS B 1 118 ? 13.389 4.276 11.431 1.00 29.85 117 CYS B N 1
ATOM 1993 C CA . CYS B 1 118 ? 13.649 2.850 11.236 1.00 31.33 117 CYS B CA 1
ATOM 1994 C C . CYS B 1 118 ? 13.490 2.464 9.776 1.00 32.43 117 CYS B C 1
ATOM 1995 O O . CYS B 1 118 ? 12.416 2.622 9.196 1.00 34.15 117 CYS B O 1
ATOM 1998 N N . SER B 1 119 ? 14.582 1.967 9.196 1.00 35.49 118 SER B N 1
ATOM 1999 C CA . SER B 1 119 ? 14.628 1.588 7.784 1.00 38.24 118 SER B CA 1
ATOM 2000 C C . SER B 1 119 ? 14.343 0.097 7.549 1.00 37.91 118 SER B C 1
ATOM 2001 O O . SER B 1 119 ? 14.257 -0.349 6.410 1.00 40.93 118 SER B O 1
ATOM 2004 N N . THR B 1 120 ? 14.216 -0.670 8.624 1.00 35.51 119 THR B N 1
ATOM 2005 C CA . THR B 1 120 ? 13.868 -2.088 8.542 1.00 33.31 119 THR B CA 1
ATOM 2006 C C . THR B 1 120 ? 12.437 -2.276 8.994 1.00 32.87 119 THR B C 1
ATOM 2007 O O . THR B 1 120 ? 11.873 -1.405 9.634 1.00 32.77 119 THR B O 1
ATOM 2011 N N . PHE B 1 121 ? 11.835 -3.406 8.659 1.00 31.46 120 PHE B N 1
ATOM 2012 C CA . PHE B 1 121 ? 10.460 -3.651 9.067 1.00 30.38 120 PHE B CA 1
ATOM 2013 C C . PHE B 1 121 ? 10.380 -3.811 10.589 1.00 31.30 120 P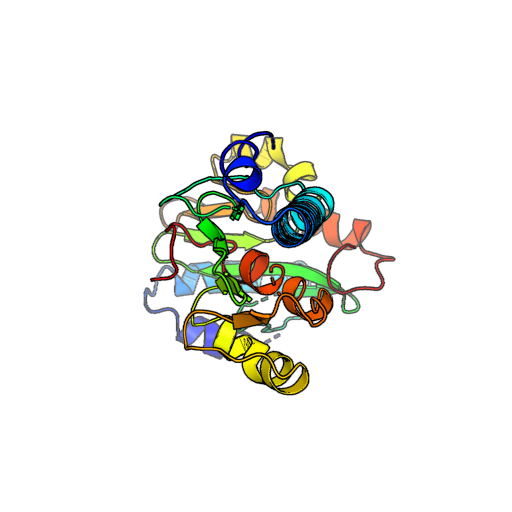HE B C 1
ATOM 2014 O O . PHE B 1 121 ? 9.635 -3.095 11.278 1.00 29.67 120 PHE 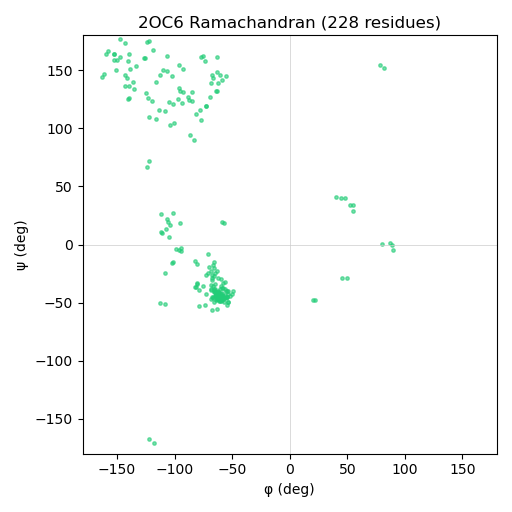B O 1
ATOM 2022 N N . TRP B 1 122 ? 11.146 -4.762 11.109 1.00 32.94 121 TRP B N 1
ATOM 2023 C CA . TRP B 1 122 ? 11.195 -4.995 12.541 1.00 33.09 121 TRP B CA 1
ATOM 2024 C C . TRP B 1 122 ? 12.350 -4.177 13.071 1.00 33.04 121 TRP B C 1
ATOM 2025 O O . TRP B 1 122 ? 13.336 -3.939 12.368 1.00 32.48 121 TRP B O 1
ATOM 2036 N N . ARG B 1 123 ? 12.246 -3.761 14.325 1.00 34.89 122 ARG B N 1
ATOM 2037 C CA . ARG B 1 123 ? 13.414 -3.259 15.017 1.00 36.25 122 ARG B CA 1
ATOM 2038 C C . ARG B 1 123 ? 14.493 -4.347 14.952 1.00 39.78 122 ARG B C 1
ATOM 2039 O O . ARG B 1 123 ? 14.189 -5.542 14.984 1.00 37.12 122 ARG B O 1
ATOM 2047 N N . LYS B 1 124 ? 15.742 -3.933 14.841 1.00 43.25 123 LYS B N 1
ATOM 2048 C CA . LYS B 1 124 ? 16.822 -4.899 14.740 1.00 49.05 123 LYS B CA 1
ATOM 2049 C C . LYS B 1 124 ? 17.515 -4.990 16.082 1.00 50.84 123 LYS B C 1
ATOM 2050 O O . LYS B 1 124 ? 16.951 -5.583 17.009 1.00 52.56 123 LYS B O 1
#

InterPro domains:
  IPR014922 YdhG-like domain [PF08818] (16-111)

Secondary structure (DSSP, 8-state):
--TTHHHHHT--SHHHHHHHHHHHHHHHHHSTTSBP--BTTB--EETTEE--EEEE-SSEEEEE--HHHHHHTHHHHHHHT-EE-SS-EEEETTS---HHHHH--HHHHHHTTT--SSS--/--TTHHHHHT--SHHHHHHHHHHHHHHHHHSTTSBP--BTTB--EETTEE--EEEE-SSEEEEE--HHHHHHTHHHHHHHT-EE-SS-EEEETTS---HHHHH--HHHHHHTTT--SSS--

Radius of gyration: 20.58 Å; Cα contacts (8 Å, |Δi|>4): 309; chains: 2; bounding box: 54×50×40 Å

Nearest PDB structures (foldseek):
  2oc6-assembly2_B  TM=1.003E+00  e=9.093E-22  Bacillus subtilis
  2kl4-assembly1_A  TM=9.449E-01  e=7.808E-12  Halalkalibacterium halodurans
  2i8d-assembly1_B  TM=6.622E-01  e=2.768E-08  Lacticaseibacillus casei
  5xsp-assembly1_B  TM=3.568E-01  e=2.169E+00  Staphylococcus aureus
  5xt3-assembly1_A  TM=3.441E-01  e=3.756E+00  Staphylococcus aureus

Foldseek 3Di:
DVQCVVLLVPPPPVLQSVVVVVVVVVCCVVVVQWDWHQDPNWITHHPLADAKTWDDDPFFIKIFGAQVLCVVCVVVLVVVVWDDDSGITTHGSPDDDPVVSVCSSVCRCVVCVVPPHHYDD/DCQCVVLLVPPPDVLQSVVVVVVVVVCCVVPVQWDWHQDPNWITHHPQADAKIWDDDPFFIKIFGAQVVCVVCVVVLVVVPFDADSGTTTHGSPDDDDVVSVCSSVCRCVVCVPPPHHHDD

Solvent-accessible surface area: 12745 Å² total

GO terms:
  GO:0005737 cytoplasm (C, EXP)

Sequence (242 aa):
GDVFSEYLAGIADPFFHRERTEEVLTWIKNKYPNLHTEIKWNQQPFTDHGTFIIGFSVSKKHLAVAPEKVVTIAHVEDDIVKAGYDDYTEQLIRIPWNGPVDYTLLEKIEFNILDKADCSTFWRKGDVFSEEYLAGIADPFHRERTEEVLTWIKNKYPNLHHTEIKWNQPFTDHGTFIIGFSVVSKKHLAVAPEKVVTIAHVEDDIVKAGYDDYTEQQLIRIPWNGPVDYTLLEKIEFNILDKADCSTFWRK

Organism: Bacillus subtilis (strain 168) (NCBI:txid224308)

CATH classification: 3.90.1150.200

B-factor: mean 34.55, std 7.38, range [21.1, 100.44]